Protein AF-A0AAF0RKA3-F1 (afdb_monomer_lite)

Radius of gyration: 26.31 Å; chains: 1; bounding box: 52×55×73 Å

Foldseek 3Di:
DDQPVLQVVLLVLQLVVLCVQVVHDDDPLLSVLRHQDQDQDPVSLQVNQPDPSFCPGAQRHPPRLLSVLSVCQHQNNDPDPDRRLRVQSVQVRVCVVVVPPFDKAKWFDDKDWPDDDPPKDADDTPQAHDDPPDDGIDDDDPDDIDIDTDIFIWTQRPPDRHTDGPLVSVVVSLCCSQPPNSCSNVVPDPPPGFAQDQPPVDDDPDPVVSRVVSNHNQHPSNLVVLVCCQPVPQLVVQLVVLVVLDPDPLLSVLLNVVSVPDRSVRSVVLSVVLVVCVVPPVSNSVSSVVSSVVSSVVVVVVVVD

Secondary structure (DSSP, 8-state):
----HHHHHHHHHHHHHHHHHHTSPPPHHHHTT------SSHHHHHHHHH-TTTTTSTT-STT-HHHHHHHHTSGGG--SSSPPHHHHHHHHHHHHHTTPPP-EEEEEEEEEESS--TT-EEPPP-SS---TT--SEE--SSS---EEEEEEEEEPPTTSS---BHHHHHHHHHHHIIIIIHHHHHTPPTT-PPPS---TTS--S-HHHHHHH------HHHHHHHHHHIIIIIHHHHHHHHHTT-SSHHHHHHHHHHHHHS-HHHHHHHHHHHHTTTTSHHHHHHHHHHHHHHHHHHHHHHTT-

pLDDT: mean 86.12, std 10.85, range [31.16, 97.12]

Structure (mmCIF, N/CA/C/O backbone):
data_AF-A0AAF0RKA3-F1
#
_entry.id   AF-A0AAF0RKA3-F1
#
loop_
_atom_site.group_PDB
_atom_site.id
_atom_site.type_symbol
_atom_site.label_atom_id
_atom_site.label_alt_id
_atom_site.label_comp_id
_atom_site.label_asym_id
_atom_site.label_entity_id
_atom_site.label_seq_id
_atom_site.pdbx_PDB_ins_code
_atom_site.Cartn_x
_atom_site.Cartn_y
_atom_site.Cartn_z
_atom_site.occupancy
_atom_site.B_iso_or_equiv
_atom_site.auth_seq_id
_atom_site.auth_comp_id
_atom_site.auth_asym_id
_atom_site.auth_atom_id
_atom_site.pdbx_PDB_model_num
ATOM 1 N N . MET A 1 1 ? 7.818 -2.696 23.423 1.00 31.16 1 MET A N 1
ATOM 2 C CA . MET A 1 1 ? 6.849 -3.612 22.781 1.00 31.16 1 MET A CA 1
ATOM 3 C C . MET A 1 1 ? 6.499 -3.004 21.437 1.00 31.16 1 MET A C 1
ATOM 5 O O . MET A 1 1 ? 5.736 -2.053 21.413 1.00 31.16 1 MET A O 1
ATOM 9 N N . THR A 1 2 ? 7.106 -3.448 20.341 1.00 34.19 2 THR A N 1
ATOM 10 C CA . THR A 1 2 ? 6.779 -2.906 19.017 1.00 34.19 2 THR A CA 1
ATOM 11 C C . THR A 1 2 ? 5.528 -3.612 18.509 1.00 34.19 2 THR A C 1
ATOM 13 O O . THR A 1 2 ? 5.581 -4.727 17.992 1.00 34.19 2 THR A O 1
ATOM 16 N N . SER A 1 3 ? 4.367 -2.986 18.724 1.00 47.22 3 SER A N 1
ATOM 17 C CA . SER A 1 3 ? 3.225 -3.243 17.853 1.00 47.22 3 SER A CA 1
ATOM 18 C C . SER A 1 3 ? 3.664 -2.984 16.408 1.00 47.22 3 SER A C 1
ATOM 20 O O . SER A 1 3 ? 4.524 -2.135 16.168 1.00 47.22 3 SER A O 1
ATOM 22 N N . SER A 1 4 ? 3.126 -3.736 15.442 1.00 68.38 4 SER A N 1
ATOM 23 C CA . SER A 1 4 ? 3.293 -3.367 14.028 1.00 68.38 4 SER A CA 1
ATOM 24 C C . SER A 1 4 ? 2.963 -1.869 13.878 1.00 68.38 4 SER A C 1
ATOM 26 O O . SER A 1 4 ? 1.922 -1.465 14.414 1.00 68.38 4 SER A O 1
ATOM 28 N N . PRO A 1 5 ? 3.802 -1.049 13.208 1.00 77.12 5 PRO A N 1
ATOM 29 C CA . PRO A 1 5 ? 3.611 0.402 13.121 1.00 77.12 5 PRO A CA 1
ATOM 30 C C . PRO A 1 5 ? 2.181 0.801 12.735 1.00 77.12 5 PRO A C 1
ATOM 32 O O . PRO A 1 5 ? 1.618 1.721 13.318 1.00 77.12 5 PRO A O 1
ATOM 35 N N . LEU A 1 6 ? 1.546 0.032 11.844 1.00 86.25 6 LEU A N 1
ATOM 36 C CA . LEU A 1 6 ? 0.167 0.247 11.400 1.00 86.25 6 LEU A CA 1
ATOM 37 C C . LEU A 1 6 ? -0.880 0.048 12.509 1.00 86.25 6 LEU A C 1
ATOM 39 O O . LEU A 1 6 ? -1.799 0.852 12.635 1.00 86.25 6 LEU A O 1
ATOM 43 N N . ARG A 1 7 ? -0.740 -0.980 13.359 1.00 88.81 7 ARG A N 1
ATOM 44 C CA . ARG A 1 7 ? -1.621 -1.145 14.530 1.00 88.81 7 ARG A CA 1
ATOM 45 C C . ARG A 1 7 ? -1.377 -0.036 15.553 1.00 88.81 7 ARG A C 1
ATOM 47 O O . ARG A 1 7 ? -2.334 0.472 16.128 1.00 88.81 7 ARG A O 1
ATOM 54 N N . GLY A 1 8 ? -0.114 0.346 15.747 1.00 87.38 8 GLY A N 1
ATOM 55 C CA . GLY A 1 8 ? 0.255 1.461 16.618 1.00 87.38 8 GLY A CA 1
ATOM 56 C C . GLY A 1 8 ? -0.405 2.776 16.194 1.00 87.38 8 GLY A C 1
ATOM 57 O O . GLY A 1 8 ? -0.898 3.504 17.046 1.00 87.38 8 GLY A O 1
ATOM 58 N N . VAL A 1 9 ? -0.507 3.041 14.888 1.00 89.69 9 VAL A N 1
ATOM 59 C CA . VAL A 1 9 ? -1.217 4.213 14.345 1.00 89.69 9 VAL A CA 1
ATOM 60 C C . VAL A 1 9 ? -2.707 4.212 14.717 1.00 89.69 9 VAL A C 1
ATOM 62 O O . VAL A 1 9 ? -3.240 5.254 15.103 1.00 89.69 9 VAL A O 1
ATOM 65 N N . LEU A 1 10 ? -3.383 3.058 14.657 1.00 93.75 10 LEU A N 1
ATOM 66 C CA . LEU A 1 10 ? -4.787 2.946 15.079 1.00 93.75 10 LEU A CA 1
ATOM 67 C C . LEU A 1 10 ? -4.945 3.175 16.587 1.00 93.75 10 LEU A C 1
ATOM 69 O O . LEU A 1 10 ? -5.798 3.957 16.998 1.00 93.75 10 LEU A O 1
ATOM 73 N N . GLU A 1 11 ? -4.106 2.530 17.403 1.00 93.31 11 GLU A N 1
ATOM 74 C CA . GLU A 1 11 ? -4.110 2.693 18.865 1.00 93.31 11 GLU A CA 1
ATOM 75 C C . GLU A 1 11 ? -3.831 4.152 19.263 1.00 93.31 11 GLU A C 1
ATOM 77 O O . GLU A 1 11 ? -4.533 4.705 20.107 1.00 93.31 11 GLU A O 1
ATOM 82 N N . HIS A 1 12 ? -2.886 4.814 18.590 1.00 92.50 12 HIS A N 1
ATOM 83 C CA . HIS A 1 12 ? -2.575 6.223 18.822 1.00 92.50 12 HIS A CA 1
ATOM 84 C C . HIS A 1 12 ? -3.711 7.160 18.390 1.00 92.50 12 HIS A C 1
ATOM 86 O O . HIS A 1 12 ? -3.986 8.154 19.054 1.00 92.50 12 HIS A O 1
ATOM 92 N N . THR A 1 13 ? -4.418 6.828 17.309 1.00 94.00 13 THR A N 1
ATOM 93 C CA . THR A 1 13 ? -5.584 7.600 16.860 1.00 94.00 13 THR A CA 1
ATOM 94 C C . THR A 1 13 ? -6.728 7.498 17.866 1.00 94.00 13 THR A C 1
ATOM 96 O O . THR A 1 13 ? -7.332 8.510 18.210 1.00 94.00 13 THR A O 1
ATOM 99 N N . VAL A 1 14 ? -7.002 6.298 18.388 1.00 94.81 14 VAL A N 1
ATOM 100 C CA . VAL A 1 14 ? -7.989 6.106 19.465 1.00 94.81 14 VAL A CA 1
ATOM 101 C C . VAL A 1 14 ? -7.568 6.874 20.714 1.00 94.81 14 VAL A C 1
ATOM 103 O O . VAL A 1 14 ? -8.400 7.555 21.305 1.00 94.81 14 VAL A O 1
ATOM 106 N N . PHE A 1 15 ? -6.286 6.821 21.082 1.00 94.56 15 PHE A N 1
ATOM 107 C CA . PHE A 1 15 ? -5.745 7.598 22.195 1.00 94.56 15 PHE A CA 1
ATOM 108 C C . PHE A 1 15 ? -6.010 9.097 22.029 1.00 94.56 15 PHE A C 1
ATOM 110 O O . PHE A 1 15 ? -6.622 9.703 22.908 1.00 94.56 15 PHE A O 1
ATOM 117 N N . ALA A 1 16 ? -5.630 9.674 20.887 1.00 93.25 16 ALA A N 1
ATOM 118 C CA . ALA A 1 16 ? -5.799 11.099 20.623 1.00 93.25 16 ALA A CA 1
ATOM 119 C C . ALA A 1 16 ? -7.281 11.510 20.623 1.00 93.25 16 ALA A C 1
ATOM 121 O O . ALA A 1 16 ? -7.645 12.553 21.160 1.00 93.25 16 ALA A O 1
ATOM 122 N N . GLU A 1 17 ? -8.159 10.666 20.075 1.00 94.88 17 GLU A N 1
ATOM 123 C CA . GLU A 1 17 ? -9.606 10.882 20.082 1.00 94.88 17 GLU A CA 1
ATOM 124 C C . GLU A 1 17 ? -10.193 10.867 21.509 1.00 94.88 17 GLU A C 1
ATOM 126 O O . GLU A 1 17 ? -11.080 11.671 21.822 1.00 94.88 17 GLU A O 1
ATOM 131 N N . VAL A 1 18 ? -9.724 9.971 22.383 1.00 95.12 18 VAL A N 1
ATOM 132 C CA . VAL A 1 18 ? -10.156 9.911 23.791 1.00 95.12 18 VAL A CA 1
ATOM 133 C C . VAL A 1 18 ? -9.628 11.117 24.568 1.00 95.12 18 VAL A C 1
ATOM 135 O O . VAL A 1 18 ? -10.402 11.769 25.268 1.00 95.12 18 VAL A O 1
ATOM 138 N N . GLU A 1 19 ? -8.346 11.452 24.413 1.00 94.06 19 GLU A N 1
ATOM 139 C CA . GLU A 1 19 ? -7.710 12.604 25.062 1.00 94.06 19 GLU A CA 1
ATOM 140 C C . GLU A 1 19 ? -8.393 13.922 24.665 1.00 94.06 19 GLU A C 1
ATOM 142 O O . GLU A 1 19 ? -8.766 14.726 25.524 1.00 94.06 19 GLU A O 1
ATOM 147 N N . HIS A 1 20 ? -8.664 14.106 23.368 1.00 92.56 20 HIS A N 1
ATOM 148 C CA . HIS A 1 20 ? -9.368 15.278 22.855 1.00 92.56 20 HIS A CA 1
ATOM 149 C C . HIS A 1 20 ? -10.755 15.444 23.492 1.00 92.56 20 HIS A C 1
ATOM 151 O O . HIS A 1 20 ? -11.123 16.543 23.904 1.00 92.56 20 HIS A O 1
ATOM 157 N N . ARG A 1 21 ? -11.515 14.350 23.633 1.00 93.62 21 ARG A N 1
ATOM 158 C CA . ARG A 1 21 ? -12.837 14.366 24.284 1.00 93.62 21 ARG A CA 1
ATOM 159 C C . ARG A 1 21 ? -12.758 14.566 25.792 1.00 93.62 21 ARG A C 1
ATOM 161 O O . ARG A 1 21 ? -13.671 15.150 26.369 1.00 93.62 21 ARG A O 1
ATOM 168 N N . ALA A 1 22 ? -11.698 14.075 26.431 1.00 92.38 22 ALA A N 1
ATOM 169 C CA . ALA A 1 22 ? -11.455 14.289 27.852 1.00 92.38 22 ALA A CA 1
ATOM 170 C C . ALA A 1 22 ? -11.116 15.756 28.163 1.00 92.38 22 ALA A C 1
ATOM 172 O O . ALA A 1 22 ? -11.321 16.193 29.295 1.00 92.38 22 ALA A O 1
ATOM 173 N N . ASN A 1 23 ? -10.603 16.502 27.174 1.00 94.00 23 ASN A N 1
ATOM 174 C CA . ASN A 1 23 ? -10.078 17.861 27.323 1.00 94.00 23 ASN A CA 1
ATOM 175 C C . ASN A 1 23 ? -9.019 17.965 28.444 1.00 94.00 23 ASN A C 1
ATOM 177 O O . ASN A 1 23 ? -8.945 18.951 29.177 1.00 94.00 23 ASN A O 1
ATOM 181 N N . ARG A 1 24 ? -8.230 16.897 28.607 1.00 93.88 24 ARG A N 1
ATOM 182 C CA . ARG A 1 24 ? -7.115 16.762 29.551 1.00 93.88 24 ARG A CA 1
ATOM 183 C C . ARG A 1 24 ? -6.206 15.622 29.104 1.00 93.88 24 ARG A C 1
ATOM 185 O O . ARG A 1 24 ? -6.663 14.734 28.390 1.00 93.88 24 ARG A O 1
ATOM 192 N N . GLY A 1 25 ? -4.983 15.593 29.628 1.00 92.94 25 GLY A N 1
ATOM 193 C CA . GLY A 1 25 ? -4.125 14.415 29.522 1.00 92.94 25 GLY A CA 1
ATOM 194 C C . GLY A 1 25 ? -4.757 13.188 30.186 1.00 92.94 25 GLY A C 1
ATOM 195 O O . GLY A 1 25 ? -5.480 13.296 31.191 1.00 92.94 25 GLY A O 1
ATOM 196 N N . LEU A 1 26 ? -4.490 12.018 29.613 1.00 92.19 26 LEU A N 1
ATOM 197 C CA . LEU A 1 26 ? -4.907 10.738 30.174 1.00 92.19 26 LEU A CA 1
ATOM 198 C C . LEU A 1 26 ? -3.939 10.291 31.276 1.00 92.19 26 LEU A C 1
ATOM 200 O O . LEU A 1 26 ? -2.751 10.597 31.264 1.00 92.19 26 LEU A O 1
ATOM 204 N N . THR A 1 27 ? -4.460 9.587 32.275 1.00 93.38 27 THR A N 1
ATOM 205 C CA . THR A 1 27 ? -3.625 8.937 33.292 1.00 93.38 27 THR A CA 1
ATOM 206 C C . THR A 1 27 ? -3.033 7.651 32.728 1.00 93.38 27 THR A C 1
ATOM 208 O O . THR A 1 27 ? -3.674 6.992 31.919 1.00 93.38 27 THR A O 1
ATOM 211 N N . GLU A 1 28 ? -1.874 7.207 33.218 1.00 91.94 28 GLU A N 1
ATOM 212 C CA . GLU A 1 28 ? -1.217 5.977 32.738 1.00 91.94 28 GLU A CA 1
ATOM 213 C C . GLU A 1 28 ? -2.147 4.741 32.740 1.00 91.94 28 GLU A C 1
ATOM 215 O O . GLU A 1 28 ? -2.063 3.869 31.872 1.00 91.94 28 GLU A O 1
ATOM 220 N N . ALA A 1 29 ? -3.073 4.660 33.702 1.00 90.25 29 ALA A N 1
ATOM 221 C CA . ALA A 1 29 ? -4.070 3.593 33.757 1.00 90.25 29 ALA A CA 1
ATOM 222 C C . ALA A 1 29 ? -5.084 3.662 32.601 1.00 90.25 29 ALA A C 1
ATOM 224 O O . ALA A 1 29 ? -5.486 2.619 32.084 1.00 90.25 29 ALA A O 1
ATOM 225 N N . GLU A 1 30 ? -5.483 4.870 32.201 1.00 92.12 30 GLU A N 1
ATOM 226 C CA . GLU A 1 30 ? -6.367 5.129 31.061 1.00 92.12 30 GLU A CA 1
ATOM 227 C C . GLU A 1 30 ? -5.643 4.874 29.735 1.00 92.12 30 GLU A C 1
ATOM 229 O O . GLU A 1 30 ? -6.202 4.219 28.859 1.00 92.12 30 GLU A O 1
ATOM 234 N N . GLU A 1 31 ? -4.378 5.291 29.610 1.00 91.38 31 GLU A N 1
ATOM 235 C CA . GLU A 1 31 ? -3.566 5.026 28.412 1.00 91.38 31 GLU A CA 1
ATOM 236 C C . GLU A 1 31 ? -3.421 3.524 28.158 1.00 91.38 31 GLU A C 1
ATOM 238 O O . GLU A 1 31 ? -3.639 3.041 27.050 1.00 91.38 31 GLU A O 1
ATOM 243 N N . ARG A 1 32 ? -3.124 2.756 29.213 1.00 89.38 32 ARG A N 1
ATOM 244 C CA . ARG A 1 32 ? -2.998 1.292 29.141 1.00 89.38 32 ARG A CA 1
ATOM 245 C C . ARG A 1 32 ? -4.320 0.579 28.856 1.00 89.38 32 ARG A C 1
ATOM 247 O O . ARG A 1 32 ? -4.297 -0.601 28.510 1.00 89.38 32 ARG A O 1
ATOM 254 N N . ALA A 1 33 ? -5.457 1.244 29.056 1.00 91.25 33 ALA A N 1
ATOM 255 C CA . ALA A 1 33 ? -6.773 0.696 28.747 1.00 91.25 33 ALA A CA 1
ATOM 256 C C . ALA A 1 33 ? -7.174 0.908 27.278 1.00 91.25 33 ALA A C 1
ATOM 258 O O . ALA A 1 33 ? -8.123 0.271 26.818 1.00 91.25 33 ALA A O 1
ATOM 259 N N . ILE A 1 34 ? -6.463 1.775 26.547 1.00 92.00 34 ILE A N 1
ATOM 260 C CA . ILE A 1 34 ? -6.685 2.007 25.122 1.00 92.00 34 ILE A CA 1
ATOM 261 C C . ILE A 1 34 ? -5.988 0.910 24.321 1.00 92.00 34 ILE A C 1
ATOM 263 O O . ILE A 1 34 ? -4.766 0.792 24.283 1.00 92.00 34 ILE A O 1
ATOM 267 N N . GLU A 1 35 ? -6.797 0.108 23.643 1.00 91.81 35 GLU A N 1
ATOM 268 C CA . GLU A 1 35 ? -6.343 -0.941 22.744 1.00 91.81 35 GLU A CA 1
ATOM 269 C C . GLU A 1 35 ? -7.301 -1.069 21.560 1.00 91.81 35 GLU A C 1
ATOM 271 O O . GLU A 1 35 ? -8.483 -0.736 21.657 1.00 91.81 35 GLU A O 1
ATOM 276 N N . VAL A 1 36 ? -6.792 -1.577 20.437 1.00 93.62 36 VAL A N 1
ATOM 277 C CA . VAL A 1 36 ? -7.606 -1.906 19.261 1.00 93.62 36 VAL A CA 1
ATOM 278 C C . VAL A 1 36 ? -7.558 -3.422 19.061 1.00 93.62 36 VAL A C 1
ATOM 280 O O . VAL A 1 36 ? -6.623 -3.930 18.428 1.00 93.62 36 VAL A O 1
ATOM 283 N N . PRO A 1 37 ? -8.504 -4.181 19.644 1.00 93.00 37 PRO A N 1
ATOM 284 C CA . PRO A 1 37 ? -8.521 -5.629 19.507 1.00 93.00 37 PRO A CA 1
ATOM 285 C C . PRO A 1 37 ? -9.118 -6.048 18.156 1.00 93.00 37 PRO A C 1
ATOM 287 O O . PRO A 1 37 ? -9.863 -5.297 17.528 1.00 93.00 37 PRO A O 1
ATOM 290 N N . ALA A 1 38 ? -8.821 -7.281 17.742 1.00 94.56 38 ALA A N 1
ATOM 291 C CA . ALA A 1 38 ? -9.473 -7.953 16.620 1.00 94.56 38 ALA A CA 1
ATOM 292 C C . ALA A 1 38 ? -10.379 -9.068 17.158 1.00 94.56 38 ALA A C 1
ATOM 294 O O . ALA A 1 38 ? -9.938 -10.204 17.364 1.00 94.56 38 ALA A O 1
ATOM 295 N N . LEU A 1 39 ? -11.634 -8.736 17.440 1.00 96.25 39 LEU A N 1
ATOM 296 C CA . LEU A 1 39 ? -12.597 -9.648 18.054 1.00 96.25 39 LEU A CA 1
ATOM 297 C C . LEU A 1 39 ? -13.419 -10.358 16.981 1.00 96.25 39 LEU A C 1
ATOM 299 O O . LEU A 1 39 ? -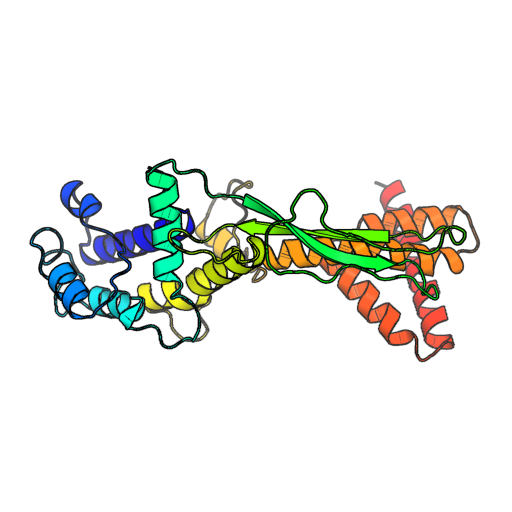13.801 -9.769 15.974 1.00 96.25 39 LEU A O 1
ATOM 303 N N . GLY A 1 40 ? -13.629 -11.659 17.174 1.00 94.19 40 GLY A N 1
ATOM 304 C CA . GLY A 1 40 ? -14.239 -12.524 16.165 1.00 94.19 40 GLY A CA 1
ATOM 305 C C . GLY A 1 40 ? -15.762 -12.494 16.168 1.00 94.19 40 GLY A C 1
ATOM 306 O O . GLY A 1 40 ? -16.359 -12.902 15.180 1.00 94.19 40 GLY A O 1
ATOM 307 N N . THR A 1 41 ? -16.387 -12.024 17.251 1.00 97.06 41 THR A N 1
ATOM 308 C CA . THR A 1 41 ? -17.849 -11.962 17.375 1.00 97.06 41 THR A CA 1
ATOM 309 C C . THR A 1 41 ? -18.311 -10.671 18.046 1.00 97.06 41 THR A C 1
ATOM 311 O O . THR A 1 41 ? -17.538 -9.990 18.734 1.00 97.06 41 THR A O 1
ATOM 314 N N . ARG A 1 42 ? -19.596 -10.345 17.870 1.00 96.56 42 ARG A N 1
ATOM 315 C CA . ARG A 1 42 ? -20.219 -9.165 18.477 1.00 96.56 42 ARG A CA 1
ATOM 316 C C . ARG A 1 42 ? -20.229 -9.256 20.004 1.00 96.56 42 ARG A C 1
ATOM 318 O O . ARG A 1 42 ? -19.921 -8.279 20.673 1.00 96.56 42 ARG A O 1
ATOM 325 N N . GLU A 1 43 ? -20.483 -10.435 20.559 1.00 97.06 43 GLU A N 1
ATOM 326 C CA . GLU A 1 43 ? -20.557 -10.683 22.005 1.00 97.06 43 GLU A CA 1
ATOM 327 C C . GLU A 1 43 ? -19.190 -10.496 22.674 1.00 97.06 43 GLU A C 1
ATOM 329 O O . GLU A 1 43 ? -19.083 -9.924 23.765 1.00 97.06 43 GLU A O 1
ATOM 334 N N . GLN A 1 44 ? -18.121 -10.941 21.999 1.00 97.00 44 GLN A N 1
ATOM 335 C CA . GLN A 1 44 ? -16.750 -10.676 22.431 1.00 97.00 44 GLN A CA 1
ATOM 336 C C . GLN A 1 44 ? -16.480 -9.173 22.472 1.00 97.00 44 GLN A C 1
ATOM 338 O O . GLN A 1 44 ? -15.885 -8.694 23.436 1.00 97.00 44 GLN A O 1
ATOM 343 N N . PHE A 1 45 ? -16.944 -8.427 21.466 1.00 96.62 45 PHE A N 1
ATOM 344 C CA . PHE A 1 45 ? -16.811 -6.974 21.433 1.00 96.62 45 PHE A CA 1
ATOM 345 C C . PHE A 1 45 ? -17.608 -6.279 22.526 1.00 96.62 45 PHE A C 1
ATOM 347 O O . PHE A 1 45 ? -17.065 -5.413 23.193 1.00 96.62 45 PHE A O 1
ATOM 354 N N . GLU A 1 46 ? -18.844 -6.682 22.792 1.00 95.50 46 GLU A N 1
ATOM 355 C CA . GLU A 1 46 ? -19.639 -6.103 23.880 1.00 95.50 46 GLU A CA 1
ATOM 356 C C . GLU A 1 46 ? -19.020 -6.362 25.258 1.00 95.50 46 GLU A C 1
ATOM 358 O O . GLU A 1 46 ? -18.931 -5.462 26.095 1.00 95.50 46 GLU A O 1
ATOM 363 N N . THR A 1 47 ? -18.504 -7.571 25.483 1.00 95.62 47 THR A N 1
ATOM 364 C CA . THR A 1 47 ? -17.715 -7.890 26.684 1.00 95.62 47 THR A CA 1
ATOM 365 C C . THR A 1 47 ? -16.455 -7.024 26.738 1.00 95.62 47 THR A C 1
ATOM 367 O O . THR A 1 47 ? -16.103 -6.453 27.777 1.00 95.62 47 THR A O 1
ATOM 370 N N . TRP A 1 48 ? -15.809 -6.852 25.583 1.00 95.12 48 TRP A N 1
ATOM 371 C CA . TRP A 1 48 ? -14.748 -5.880 25.387 1.00 95.12 48 TRP A CA 1
ATOM 372 C C . TRP A 1 48 ? -15.231 -4.421 25.422 1.00 95.12 48 TRP A C 1
ATOM 374 O O . TRP A 1 48 ? -14.405 -3.545 25.464 1.00 95.12 48 TRP A O 1
ATOM 384 N N . VAL A 1 49 ? -16.487 -4.048 25.598 1.00 94.19 49 VAL A N 1
ATOM 385 C CA . VAL A 1 49 ? -16.837 -2.635 25.871 1.00 94.19 49 VAL A CA 1
ATOM 386 C C . VAL A 1 49 ? -17.126 -2.414 27.355 1.00 94.19 49 VAL A C 1
ATOM 388 O O . VAL A 1 49 ? -16.753 -1.388 27.918 1.00 94.19 49 VAL A O 1
ATOM 391 N N . ARG A 1 50 ? -17.667 -3.431 28.032 1.00 94.19 50 ARG A N 1
ATOM 392 C CA . ARG A 1 50 ? -18.143 -3.361 29.425 1.00 94.19 50 ARG A CA 1
ATOM 393 C C . ARG A 1 50 ? -17.067 -3.359 30.522 1.00 94.19 50 ARG A C 1
ATOM 395 O O . ARG A 1 50 ? -17.407 -3.150 31.688 1.00 94.19 50 ARG A O 1
ATOM 402 N N . ASP A 1 51 ? -15.788 -3.600 30.221 1.00 93.50 51 ASP A N 1
ATOM 403 C CA . ASP A 1 51 ? -14.733 -3.624 31.250 1.00 93.50 51 ASP A CA 1
ATOM 404 C C . ASP A 1 51 ? -14.589 -2.252 31.903 1.00 93.50 51 ASP A C 1
ATOM 406 O O . ASP A 1 51 ? -14.520 -1.206 31.251 1.00 93.50 51 ASP A O 1
ATOM 410 N N . LYS A 1 52 ? -14.498 -2.285 33.231 1.00 91.06 52 LYS A N 1
ATOM 411 C CA . LYS A 1 52 ? -14.360 -1.115 34.095 1.00 91.06 52 LYS A CA 1
ATOM 412 C C . LYS A 1 52 ? -13.211 -0.182 33.704 1.00 91.06 52 LYS A C 1
ATOM 414 O O . LYS A 1 52 ? -13.311 1.006 33.983 1.00 91.06 52 LYS A O 1
ATOM 419 N N . ARG A 1 53 ? -12.144 -0.699 33.086 1.00 90.38 53 ARG A N 1
ATOM 420 C CA . ARG A 1 53 ? -10.966 0.078 32.670 1.00 90.38 53 ARG A CA 1
ATOM 421 C C . ARG A 1 53 ? -11.261 1.031 31.516 1.00 90.38 53 ARG A C 1
ATOM 423 O O . ARG A 1 53 ? -10.610 2.059 31.415 1.00 90.38 53 ARG A O 1
ATOM 430 N N . ARG A 1 54 ? -12.229 0.689 30.664 1.00 90.38 54 ARG A N 1
ATOM 431 C CA . ARG A 1 54 ? -12.514 1.409 29.415 1.00 90.38 54 ARG A CA 1
ATOM 432 C C . ARG A 1 54 ? -13.901 2.033 29.367 1.00 90.38 54 ARG A C 1
ATOM 434 O O . ARG A 1 54 ? -14.048 3.075 28.754 1.00 90.38 54 ARG A O 1
ATOM 441 N N . ARG A 1 55 ? -14.896 1.452 30.049 1.00 89.69 55 ARG A N 1
ATOM 442 C CA . ARG A 1 55 ? -16.305 1.885 29.968 1.00 89.69 55 ARG A CA 1
ATOM 443 C C . ARG A 1 55 ? -16.562 3.324 30.436 1.00 89.69 55 ARG A C 1
ATOM 445 O O . ARG A 1 55 ? -17.639 3.854 30.207 1.00 89.69 55 ARG A O 1
ATOM 452 N N . ASN A 1 56 ? -15.608 3.898 31.169 1.00 88.88 56 ASN A N 1
ATOM 453 C CA . ASN A 1 56 ? -15.672 5.257 31.701 1.00 88.88 56 ASN A CA 1
ATOM 454 C C . ASN A 1 56 ? -14.836 6.250 30.871 1.00 88.88 56 ASN A C 1
ATOM 456 O O . ASN A 1 56 ? -14.795 7.431 31.212 1.00 88.88 56 ASN A O 1
ATOM 460 N N . LEU A 1 57 ? -14.125 5.788 29.837 1.00 92.50 57 LEU A N 1
ATOM 461 C CA . LEU A 1 57 ? -13.294 6.651 29.006 1.00 92.50 57 LEU A CA 1
ATOM 462 C C . LEU A 1 57 ? -14.178 7.455 28.036 1.00 92.50 57 LEU A C 1
ATOM 464 O O . LEU A 1 57 ? -15.107 6.902 27.447 1.00 92.50 57 LEU A O 1
ATOM 468 N N . PRO A 1 58 ? -13.906 8.750 27.811 1.00 92.81 58 PRO A N 1
ATOM 469 C CA . PRO A 1 58 ? -14.711 9.569 26.909 1.00 92.81 58 PRO A CA 1
ATOM 470 C C . PRO A 1 58 ? -14.842 8.975 25.500 1.00 92.81 58 PRO A C 1
ATOM 472 O O . PRO A 1 58 ? -13.857 8.730 24.808 1.00 92.81 58 PRO A O 1
ATOM 475 N N . GLY A 1 59 ? -16.083 8.748 25.063 1.00 90.06 59 GLY A N 1
ATOM 476 C CA . GLY A 1 59 ? -16.395 8.149 23.761 1.00 90.06 59 GLY A CA 1
ATOM 477 C C . GLY A 1 59 ? -16.230 6.625 23.686 1.00 90.06 59 GLY A C 1
ATOM 478 O O . GLY A 1 59 ? -16.705 6.039 22.712 1.00 90.06 59 GLY A O 1
ATOM 479 N N . LEU A 1 60 ? -15.624 5.992 24.697 1.00 88.19 60 LEU A N 1
ATOM 480 C CA . LEU A 1 60 ? -15.506 4.543 24.856 1.00 88.19 60 LEU A CA 1
ATOM 481 C C . LEU A 1 60 ? -16.486 4.073 25.945 1.00 88.19 60 LEU A C 1
ATOM 483 O O . LEU A 1 60 ? -16.335 4.325 27.133 1.00 88.19 60 LEU A O 1
ATOM 487 N N . GLY A 1 61 ? -17.533 3.391 25.514 1.00 86.62 61 GLY A N 1
ATOM 488 C CA . GLY A 1 61 ? -18.649 2.919 26.336 1.00 86.62 61 GLY A CA 1
ATOM 489 C C . GLY A 1 61 ? -19.687 2.246 25.444 1.00 86.62 61 GLY A C 1
ATOM 490 O O . GLY A 1 61 ? -19.521 2.263 24.225 1.00 86.62 61 GLY A O 1
ATOM 491 N N . GLU A 1 62 ? -20.727 1.631 26.005 1.00 87.00 62 GLU A N 1
ATOM 492 C CA . GLU A 1 62 ? -21.703 0.854 25.211 1.00 87.00 62 GLU A CA 1
ATOM 493 C C . GLU A 1 62 ? -22.322 1.670 24.069 1.00 87.00 62 GLU A C 1
ATOM 495 O O . GLU A 1 62 ? -22.350 1.191 22.937 1.00 87.00 62 GLU A O 1
ATOM 500 N N . ASP A 1 63 ? -22.647 2.935 24.346 1.00 87.56 63 ASP A N 1
ATOM 501 C CA . ASP A 1 63 ? -23.240 3.882 23.391 1.00 87.56 63 ASP A CA 1
ATOM 502 C C . ASP A 1 63 ? -22.241 4.947 22.902 1.00 87.56 63 ASP A C 1
ATOM 504 O O . ASP A 1 63 ? -22.605 6.013 22.398 1.00 87.56 63 ASP A O 1
ATOM 508 N N . GLY A 1 64 ? -20.947 4.697 23.102 1.00 91.25 64 GLY A N 1
ATOM 509 C CA . GLY A 1 64 ? -19.890 5.629 22.740 1.00 91.25 64 GLY A CA 1
ATOM 510 C C . GLY A 1 64 ? -19.724 5.748 21.225 1.00 91.25 64 GLY A C 1
ATOM 511 O O . GLY A 1 64 ? -19.594 4.752 20.516 1.00 91.25 64 GLY A O 1
ATOM 512 N N . GLU A 1 65 ? -19.638 6.972 20.703 1.00 94.25 65 GLU A N 1
ATOM 513 C CA . GLU A 1 65 ? -19.437 7.174 19.263 1.00 94.25 65 GLU A CA 1
ATOM 514 C C . GLU A 1 65 ? -18.132 6.525 18.760 1.00 94.25 65 GLU A C 1
ATOM 516 O O . GLU A 1 65 ? -18.084 5.993 17.650 1.00 94.25 65 GLU A O 1
ATOM 521 N N . LEU A 1 66 ? -17.070 6.533 19.576 1.00 94.69 66 LEU A N 1
ATOM 522 C CA . LEU A 1 66 ? -15.803 5.888 19.230 1.00 94.69 66 LEU A CA 1
ATOM 523 C C . LEU A 1 66 ? -15.918 4.359 19.292 1.00 94.69 66 LEU A C 1
ATOM 525 O O . LEU A 1 66 ? -15.347 3.677 18.441 1.00 94.69 66 LEU A O 1
ATOM 529 N N . THR A 1 67 ? -16.723 3.824 20.212 1.00 95.75 67 THR A N 1
ATOM 530 C CA . THR A 1 67 ? -17.087 2.401 20.235 1.00 95.75 67 THR A CA 1
ATOM 531 C C . THR A 1 67 ? -17.755 1.969 18.933 1.00 95.75 67 THR A C 1
ATOM 533 O O . THR A 1 67 ? -17.364 0.954 18.365 1.00 95.75 67 THR A O 1
ATOM 536 N N . GLU A 1 68 ? -18.713 2.739 18.409 1.00 95.81 68 GLU A N 1
ATOM 537 C CA . GLU A 1 68 ? -19.377 2.421 17.134 1.00 95.81 68 GLU A CA 1
ATOM 538 C C . GLU A 1 68 ? -18.417 2.460 15.940 1.00 95.81 68 GLU A C 1
ATOM 540 O O . GLU A 1 68 ? -18.501 1.651 15.012 1.00 95.81 68 GLU A O 1
ATOM 545 N N . ARG A 1 69 ? -17.470 3.403 15.944 1.00 96.00 69 ARG A N 1
ATOM 546 C CA . ARG A 1 69 ? -16.405 3.466 14.931 1.00 96.00 69 ARG A CA 1
ATOM 547 C C . ARG A 1 69 ? -15.499 2.236 15.020 1.00 96.00 69 ARG A C 1
ATOM 549 O O . ARG A 1 69 ? -15.257 1.605 13.998 1.00 96.00 69 ARG A O 1
ATOM 556 N N . LEU A 1 70 ? -15.073 1.848 16.223 1.00 96.19 70 LEU A N 1
ATOM 557 C CA . LEU A 1 70 ? -14.267 0.644 16.444 1.00 96.19 70 LEU A CA 1
ATOM 558 C C . LEU A 1 70 ? -15.010 -0.634 16.059 1.00 96.19 70 LEU A C 1
ATOM 560 O O . LEU A 1 70 ? -14.407 -1.513 15.448 1.00 96.19 70 LEU A O 1
ATOM 564 N N . ARG A 1 71 ? -16.310 -0.720 16.368 1.00 96.38 71 ARG A N 1
ATOM 565 C CA . ARG A 1 71 ? -17.176 -1.860 16.041 1.00 96.38 71 ARG A CA 1
ATOM 566 C C . ARG A 1 71 ? -17.193 -2.141 14.541 1.00 96.38 71 ARG A C 1
ATOM 568 O O . ARG A 1 71 ? -17.076 -3.293 14.145 1.00 96.38 71 ARG A O 1
ATOM 575 N N . ARG A 1 72 ? -17.279 -1.091 13.717 1.00 96.19 72 ARG A N 1
ATOM 576 C CA . ARG A 1 72 ? -17.272 -1.191 12.246 1.00 96.19 72 ARG A CA 1
ATOM 577 C C . ARG A 1 72 ? -15.958 -1.707 11.661 1.00 96.19 72 ARG A C 1
ATOM 579 O O . ARG A 1 72 ? -15.954 -2.182 10.536 1.00 96.19 72 ARG A O 1
ATOM 586 N N . LEU A 1 73 ? -14.858 -1.624 12.407 1.00 96.62 73 LEU A N 1
ATOM 587 C CA . LEU A 1 73 ? -13.550 -2.120 11.970 1.00 96.62 73 LEU A CA 1
ATOM 588 C C . LEU A 1 73 ? -13.272 -3.558 12.420 1.00 96.62 73 LEU A C 1
ATOM 590 O O . LEU A 1 73 ? -12.243 -4.125 12.052 1.00 96.62 73 LEU A O 1
ATOM 594 N N . GLN A 1 74 ? -14.140 -4.140 13.249 1.00 96.94 74 GLN A N 1
ATOM 595 C CA . GLN A 1 74 ? -13.908 -5.466 13.806 1.00 96.94 74 GLN A CA 1
ATOM 596 C C . GLN A 1 74 ? -14.050 -6.569 12.753 1.00 96.94 74 GLN A C 1
ATOM 598 O O . GLN A 1 74 ? -14.879 -6.450 11.854 1.00 96.94 74 GLN A O 1
ATOM 603 N N . PRO A 1 75 ? -13.326 -7.692 12.909 1.00 96.56 75 PRO A N 1
ATOM 604 C CA . PRO A 1 75 ? -13.453 -8.845 12.022 1.00 96.56 75 PRO A CA 1
ATOM 605 C C . PRO A 1 75 ? -14.885 -9.348 11.799 1.00 96.56 75 PRO A C 1
ATOM 607 O O . PRO A 1 75 ? -15.203 -9.746 10.691 1.00 96.56 75 PRO A O 1
ATOM 610 N N . PHE A 1 76 ? -15.768 -9.312 12.803 1.00 95.81 76 PHE A N 1
ATOM 611 C CA . PHE A 1 76 ? -17.169 -9.736 12.621 1.00 95.81 76 PHE A CA 1
ATOM 612 C C . PHE A 1 76 ? -18.026 -8.755 11.807 1.00 95.81 76 PHE A C 1
ATOM 614 O O . PHE A 1 76 ? -19.158 -9.082 11.465 1.00 95.81 76 PHE A O 1
ATOM 621 N N . ALA A 1 77 ? -17.543 -7.532 11.584 1.00 94.94 77 ALA A N 1
ATOM 622 C CA . ALA A 1 77 ? -18.202 -6.524 10.759 1.00 94.94 77 ALA A CA 1
ATOM 623 C C . ALA A 1 77 ? -17.637 -6.492 9.329 1.00 94.94 77 ALA A C 1
ATOM 625 O O . ALA A 1 77 ? -18.091 -5.690 8.519 1.00 94.94 77 ALA A O 1
ATOM 626 N N . TRP A 1 78 ? -16.643 -7.335 9.037 1.00 94.44 78 TRP A N 1
ATOM 627 C CA . TRP A 1 78 ? -16.043 -7.473 7.719 1.00 94.44 78 TRP A CA 1
ATOM 628 C C . TRP A 1 78 ? -16.906 -8.368 6.828 1.00 94.44 78 TRP A C 1
ATOM 630 O O . TRP A 1 78 ? -17.297 -9.459 7.242 1.00 94.44 78 TRP A O 1
ATOM 640 N N . ASP A 1 79 ? -17.185 -7.903 5.615 1.00 91.50 79 ASP A N 1
ATOM 641 C CA . ASP A 1 79 ? -18.007 -8.578 4.606 1.00 91.50 79 ASP A CA 1
ATOM 642 C C . ASP A 1 79 ? -17.204 -9.063 3.388 1.00 91.50 79 ASP A C 1
ATOM 644 O O . ASP A 1 79 ? -17.773 -9.680 2.491 1.00 91.50 79 ASP A O 1
ATOM 648 N N . GLY A 1 80 ? -15.894 -8.803 3.348 1.00 87.88 80 GLY A N 1
ATOM 649 C CA . GLY A 1 80 ? -15.026 -9.249 2.262 1.00 87.88 80 GLY A CA 1
ATOM 650 C C . GLY A 1 80 ? -14.666 -10.734 2.344 1.00 87.88 80 GLY A C 1
ATOM 651 O O . GLY A 1 80 ? -14.602 -11.319 3.425 1.00 87.88 80 GLY A O 1
ATOM 652 N N . ASP A 1 81 ? -14.352 -11.315 1.186 1.00 80.38 81 ASP A N 1
ATOM 653 C CA . ASP A 1 81 ? -14.016 -12.741 1.040 1.00 80.38 81 ASP A CA 1
ATOM 654 C C . ASP A 1 81 ? -12.670 -13.123 1.687 1.00 80.38 81 ASP A C 1
ATOM 656 O O . ASP A 1 81 ? -12.440 -14.275 2.060 1.00 80.38 81 ASP A O 1
ATOM 660 N N . ASP A 1 82 ? -11.771 -12.148 1.833 1.00 83.81 82 ASP A N 1
ATOM 661 C CA . ASP A 1 82 ? -10.451 -12.323 2.432 1.00 83.81 82 ASP A CA 1
ATOM 662 C C . ASP A 1 82 ? -10.455 -12.167 3.960 1.00 83.81 82 ASP A C 1
ATOM 664 O O . ASP A 1 82 ? -11.393 -11.665 4.581 1.00 83.81 82 ASP A O 1
ATOM 668 N N . ALA A 1 83 ? -9.342 -12.554 4.591 1.00 88.06 83 ALA A N 1
ATOM 669 C CA . ALA A 1 83 ? -9.135 -12.337 6.018 1.00 88.06 83 ALA A CA 1
ATOM 670 C C . ALA A 1 83 ? -9.267 -10.847 6.388 1.00 88.06 83 ALA A C 1
ATOM 672 O O . ALA A 1 83 ? -8.610 -9.988 5.801 1.00 88.06 83 ALA A O 1
ATOM 673 N N . ALA A 1 84 ? -10.064 -10.560 7.423 1.00 93.38 84 ALA A N 1
ATOM 674 C CA . ALA A 1 84 ? -10.303 -9.198 7.887 1.00 93.38 84 ALA A CA 1
ATOM 675 C C . ALA A 1 84 ? -8.977 -8.453 8.181 1.00 93.38 84 ALA A C 1
ATOM 677 O O . ALA A 1 84 ? -8.178 -8.933 8.998 1.00 93.38 84 ALA A O 1
ATOM 678 N N . PRO A 1 85 ? -8.745 -7.256 7.610 1.00 94.31 85 PRO A N 1
ATOM 679 C CA . PRO A 1 85 ? -7.475 -6.538 7.761 1.00 94.31 85 PRO A CA 1
ATOM 680 C C . PRO A 1 85 ? -7.064 -6.282 9.219 1.00 94.31 85 PRO A C 1
ATOM 682 O O . PRO A 1 85 ? -5.893 -6.432 9.580 1.00 94.31 85 PRO A O 1
ATOM 685 N N . LEU A 1 86 ? -8.026 -5.974 10.100 1.00 94.81 86 LEU A N 1
ATOM 686 C CA . LEU A 1 86 ? -7.741 -5.765 11.522 1.00 94.81 86 LEU A CA 1
ATOM 687 C C . LEU A 1 86 ? -7.242 -7.041 12.219 1.00 94.81 86 LEU A C 1
ATOM 689 O O . LEU A 1 86 ? -6.359 -6.965 13.076 1.00 94.81 86 LEU A O 1
ATOM 693 N N . ARG A 1 87 ? -7.764 -8.216 11.838 1.00 93.31 87 ARG A N 1
ATOM 694 C CA . ARG A 1 87 ? -7.274 -9.511 12.336 1.00 93.31 87 ARG A CA 1
ATOM 695 C C . ARG A 1 87 ? -5.815 -9.702 11.939 1.00 93.31 87 ARG A C 1
ATOM 697 O O . ARG A 1 87 ? -4.989 -9.923 12.819 1.00 93.31 87 ARG A O 1
ATOM 704 N N . LEU A 1 88 ? -5.494 -9.516 10.659 1.00 90.69 88 LEU A N 1
ATOM 705 C CA . LEU A 1 88 ? -4.129 -9.658 10.143 1.00 90.69 88 LEU A CA 1
ATOM 706 C C . LEU A 1 88 ? -3.139 -8.723 10.861 1.00 90.69 88 LEU A C 1
ATOM 708 O O . LEU A 1 88 ? -2.071 -9.162 11.285 1.00 90.69 88 LEU A O 1
ATOM 712 N N . LEU A 1 89 ? -3.503 -7.454 11.080 1.00 90.25 89 LEU A N 1
ATOM 713 C CA . LEU A 1 89 ? -2.669 -6.504 11.833 1.00 90.25 89 LEU A CA 1
ATOM 714 C C . LEU A 1 89 ? -2.394 -6.957 13.268 1.00 90.25 89 LEU A C 1
ATOM 716 O O . LEU A 1 89 ? -1.268 -6.831 13.766 1.00 90.25 89 LEU A O 1
ATOM 720 N N . VAL A 1 90 ? -3.427 -7.443 13.959 1.00 89.44 90 VAL A N 1
ATOM 721 C CA . VAL A 1 90 ? -3.307 -7.914 15.340 1.00 89.44 90 VAL A CA 1
ATOM 722 C C . VAL A 1 90 ? -2.460 -9.177 15.407 1.00 89.44 90 VAL A C 1
ATOM 724 O O . VAL A 1 90 ? -1.578 -9.243 16.262 1.00 89.44 90 VAL A O 1
ATOM 727 N N . ASP A 1 91 ? -2.663 -10.123 14.496 1.00 86.50 91 ASP A N 1
ATOM 728 C CA . ASP A 1 91 ? -1.927 -11.386 14.456 1.00 86.50 91 ASP A CA 1
ATOM 729 C C . ASP A 1 91 ? -0.435 -11.152 14.189 1.00 86.50 91 ASP A C 1
ATOM 731 O O . ASP A 1 91 ? 0.408 -11.633 14.954 1.00 86.50 91 ASP A O 1
ATOM 735 N N . HIS A 1 92 ? -0.094 -10.316 13.200 1.00 81.19 92 HIS A N 1
ATOM 736 C CA . HIS A 1 92 ? 1.295 -9.920 12.923 1.00 81.19 92 HIS A CA 1
ATOM 737 C C . HIS A 1 92 ? 1.948 -9.207 14.112 1.00 81.19 92 HIS A C 1
ATOM 739 O O . HIS A 1 92 ? 3.090 -9.490 14.481 1.00 81.19 92 HIS A O 1
ATOM 745 N N . SER A 1 93 ? 1.210 -8.308 14.766 1.00 79.94 93 SER A N 1
ATOM 746 C CA . SER A 1 93 ? 1.684 -7.590 15.954 1.00 79.94 93 SER A CA 1
ATOM 747 C C . SER A 1 93 ? 1.906 -8.524 17.151 1.00 79.94 93 SER A C 1
ATOM 749 O O . SER A 1 93 ? 2.912 -8.410 17.853 1.00 79.94 93 SER A O 1
ATOM 751 N N . ASN A 1 94 ? 1.003 -9.476 17.384 1.00 78.25 94 ASN A N 1
ATOM 752 C CA . ASN A 1 94 ? 1.111 -10.432 18.483 1.00 78.25 94 ASN A CA 1
ATOM 753 C C . ASN A 1 94 ? 2.279 -11.404 18.263 1.00 78.25 94 ASN A C 1
ATOM 755 O O . ASN A 1 94 ? 3.053 -11.642 19.188 1.00 78.25 94 ASN A O 1
ATOM 759 N N . VAL A 1 95 ? 2.472 -11.912 17.042 1.00 67.25 95 VAL A N 1
ATOM 760 C CA . VAL A 1 95 ? 3.625 -12.766 16.703 1.00 67.25 95 VAL A CA 1
ATOM 761 C C . VAL A 1 95 ? 4.950 -12.039 16.925 1.00 67.25 95 VAL A C 1
ATOM 763 O O . VAL A 1 95 ? 5.840 -12.597 17.573 1.00 67.25 95 VAL A O 1
ATOM 766 N N . SER A 1 96 ? 5.043 -10.775 16.493 1.00 61.22 96 SER A N 1
ATOM 767 C CA . SER A 1 96 ? 6.197 -9.908 16.768 1.00 61.22 96 SER A CA 1
ATOM 768 C C . SER A 1 96 ? 6.455 -9.762 18.277 1.00 61.22 96 SER A C 1
ATOM 770 O O . SER A 1 96 ? 7.572 -9.990 18.751 1.00 61.22 96 SER A O 1
ATOM 772 N N . LYS A 1 97 ? 5.407 -9.486 19.073 1.00 64.69 97 LYS A N 1
ATOM 773 C CA . LYS A 1 97 ? 5.497 -9.375 20.544 1.00 64.69 97 LYS A CA 1
ATOM 774 C C . LYS A 1 97 ? 5.977 -10.666 21.214 1.00 64.69 97 LYS A C 1
ATOM 776 O O . LYS A 1 97 ? 6.698 -10.597 22.207 1.00 64.69 97 LYS A O 1
ATOM 781 N N . HIS A 1 98 ? 5.616 -11.828 20.674 1.00 64.88 98 HIS A N 1
ATOM 782 C CA . HIS A 1 98 ? 6.003 -13.134 21.213 1.00 64.88 98 HIS A CA 1
ATOM 783 C C . HIS A 1 98 ? 7.314 -13.689 20.634 1.00 64.88 98 HIS A C 1
ATOM 785 O O . HIS A 1 98 ? 7.642 -14.843 20.906 1.00 64.88 98 HIS A O 1
ATOM 791 N N . ARG A 1 99 ? 8.078 -12.886 19.871 1.00 53.28 99 ARG A N 1
ATOM 792 C CA . ARG A 1 99 ? 9.378 -13.259 19.274 1.00 53.28 99 ARG A CA 1
ATOM 793 C C . ARG A 1 99 ? 9.348 -14.576 18.489 1.00 53.28 99 ARG A C 1
ATOM 795 O O . ARG A 1 99 ? 10.377 -15.234 18.351 1.00 53.28 99 ARG A O 1
ATOM 802 N N . ARG A 1 100 ? 8.184 -14.984 17.975 1.00 55.50 100 ARG A N 1
ATOM 803 C CA . ARG A 1 100 ? 8.128 -16.101 17.030 1.00 55.50 100 ARG A CA 1
ATOM 804 C C . ARG A 1 100 ? 8.634 -15.560 15.694 1.00 55.50 100 ARG A C 1
ATOM 806 O O . ARG A 1 100 ? 8.083 -14.555 15.242 1.00 55.50 100 ARG A O 1
ATOM 813 N N . PRO A 1 101 ? 9.672 -16.157 15.082 1.00 54.38 101 PRO A N 1
ATOM 814 C CA . PRO A 1 101 ? 10.130 -15.712 13.777 1.00 54.38 101 PRO A CA 1
ATOM 815 C C . PRO A 1 101 ? 8.950 -15.800 12.817 1.00 54.38 101 PRO A C 1
ATOM 817 O O . PRO A 1 101 ? 8.358 -16.871 12.662 1.00 54.38 101 PRO A O 1
ATOM 820 N N . ALA A 1 102 ? 8.574 -14.683 12.201 1.00 63.56 102 ALA A N 1
ATOM 821 C CA . ALA A 1 102 ? 7.719 -14.776 11.036 1.00 63.56 102 ALA A CA 1
ATOM 822 C C . ALA A 1 102 ? 8.511 -15.562 9.984 1.00 63.56 102 ALA A C 1
ATOM 824 O O . ALA A 1 102 ? 9.639 -15.193 9.654 1.00 63.56 102 ALA A O 1
ATOM 825 N N . MET A 1 103 ? 7.967 -16.691 9.531 1.00 67.56 103 MET A N 1
ATOM 826 C CA . MET A 1 103 ? 8.621 -17.491 8.503 1.00 67.56 103 MET A CA 1
ATOM 827 C C . MET A 1 103 ? 8.506 -16.736 7.185 1.00 67.56 103 MET A C 1
ATOM 829 O O . MET A 1 103 ? 7.416 -16.611 6.626 1.00 67.56 103 MET A O 1
ATOM 833 N N . VAL A 1 104 ? 9.638 -16.211 6.731 1.00 73.38 104 VAL A N 1
ATOM 834 C CA . VAL A 1 104 ? 9.796 -15.632 5.403 1.00 73.38 104 VAL A CA 1
ATOM 835 C C . VAL A 1 104 ? 10.396 -16.706 4.516 1.00 73.38 104 VAL A C 1
ATOM 837 O O . VAL A 1 104 ? 11.374 -17.347 4.898 1.00 73.38 104 VAL A O 1
ATOM 840 N N . ALA A 1 105 ? 9.814 -16.896 3.342 1.00 80.62 105 ALA A N 1
ATOM 841 C CA . ALA A 1 105 ? 10.359 -17.797 2.348 1.00 80.62 105 ALA A CA 1
ATOM 842 C C . ALA A 1 105 ? 10.360 -17.136 0.974 1.00 80.62 105 ALA A C 1
ATOM 844 O O . ALA A 1 105 ? 9.449 -16.377 0.631 1.00 80.62 105 ALA A O 1
ATOM 845 N N . ALA A 1 106 ? 11.389 -17.443 0.192 1.00 82.00 106 ALA A N 1
ATOM 846 C CA . ALA A 1 106 ? 11.371 -17.177 -1.231 1.00 82.00 106 ALA A CA 1
ATOM 847 C C . ALA A 1 106 ? 10.531 -18.256 -1.923 1.00 82.00 106 ALA A C 1
ATOM 849 O O . ALA A 1 106 ? 10.596 -19.437 -1.576 1.00 82.00 106 ALA A O 1
ATOM 850 N N . ARG A 1 107 ? 9.748 -17.838 -2.907 1.00 85.81 107 ARG A N 1
ATOM 851 C CA . ARG A 1 107 ? 9.082 -18.727 -3.851 1.00 85.81 107 ARG A CA 1
ATOM 852 C C . ARG A 1 107 ? 9.433 -18.319 -5.268 1.00 85.81 107 ARG A C 1
ATOM 854 O O . ARG A 1 107 ? 9.697 -17.140 -5.532 1.00 85.81 107 ARG A O 1
ATOM 861 N N . LEU A 1 108 ? 9.377 -19.280 -6.177 1.00 83.56 108 LEU A N 1
ATOM 862 C CA . LEU A 1 108 ? 9.473 -19.002 -7.598 1.00 83.56 108 LEU A CA 1
ATOM 863 C C . LEU A 1 108 ? 8.258 -18.168 -8.017 1.00 83.56 108 LEU A C 1
ATOM 865 O O . LEU A 1 108 ? 7.116 -18.573 -7.800 1.00 83.56 108 LEU A O 1
ATOM 869 N N . GLY A 1 109 ? 8.507 -16.961 -8.522 1.00 82.50 109 GLY A N 1
ATOM 870 C CA . GLY A 1 109 ? 7.455 -16.063 -8.980 1.00 82.50 109 GLY A CA 1
ATOM 871 C C . GLY A 1 109 ? 7.195 -16.230 -10.460 1.00 82.50 109 GLY A C 1
ATOM 872 O O . GLY A 1 109 ? 6.198 -16.817 -10.855 1.00 82.50 109 GLY A O 1
ATOM 873 N N . ARG A 1 110 ? 8.091 -15.696 -11.284 1.00 85.44 110 ARG A N 1
ATOM 874 C CA . ARG A 1 110 ? 8.010 -15.832 -12.737 1.00 85.44 110 ARG A CA 1
ATOM 875 C C . ARG A 1 110 ? 9.368 -16.231 -13.281 1.00 85.44 110 ARG A C 1
ATOM 877 O O . ARG A 1 110 ? 10.377 -15.669 -12.865 1.00 85.44 110 ARG A O 1
ATOM 884 N N . VAL A 1 111 ? 9.376 -17.167 -14.217 1.00 85.94 111 VAL A N 1
ATOM 885 C CA . VAL A 1 111 ? 10.544 -17.470 -15.041 1.00 85.94 111 VAL A CA 1
ATOM 886 C C . VAL A 1 111 ? 10.199 -17.066 -16.463 1.00 85.94 111 VAL A C 1
ATOM 888 O O . VAL A 1 111 ? 9.130 -17.416 -16.962 1.00 85.94 111 VAL A O 1
ATOM 891 N N . VAL A 1 112 ? 11.060 -16.277 -17.092 1.00 84.94 112 VAL A N 1
ATOM 892 C CA . VAL A 1 112 ? 10.890 -15.832 -18.476 1.00 84.94 112 VAL A CA 1
ATOM 893 C C . VAL A 1 112 ? 12.145 -16.202 -19.241 1.00 84.94 112 VAL A C 1
ATOM 895 O O . VAL A 1 112 ? 13.247 -15.977 -18.756 1.00 84.94 112 VAL A O 1
ATOM 898 N N . ALA A 1 113 ? 11.974 -16.793 -20.416 1.00 85.56 113 ALA A N 1
ATOM 899 C CA . ALA A 1 113 ? 13.074 -17.026 -21.334 1.00 85.56 113 ALA A CA 1
ATOM 900 C C . ALA A 1 113 ? 13.272 -15.812 -22.242 1.00 85.56 113 ALA A C 1
ATOM 902 O O . ALA A 1 113 ? 12.292 -15.192 -22.658 1.00 85.56 113 ALA A O 1
ATOM 903 N N . ASP A 1 114 ? 14.523 -15.525 -22.603 1.00 81.81 114 ASP A N 1
ATOM 904 C CA . ASP A 1 114 ? 14.855 -14.439 -23.537 1.00 81.81 114 ASP A CA 1
ATOM 905 C C . ASP A 1 114 ? 14.159 -14.601 -24.901 1.00 81.81 114 ASP A C 1
ATOM 907 O O . ASP A 1 114 ? 13.878 -13.625 -25.598 1.00 81.81 114 ASP A O 1
ATOM 911 N N . PHE A 1 115 ? 13.910 -15.850 -25.305 1.00 78.50 115 PHE A N 1
ATOM 912 C CA . PHE A 1 115 ? 13.235 -16.219 -26.544 1.00 78.50 115 PHE A CA 1
ATOM 913 C C . PHE A 1 115 ? 12.616 -17.618 -26.436 1.00 78.50 115 PHE A C 1
ATOM 915 O O . PHE A 1 115 ? 13.067 -18.459 -25.656 1.00 78.50 115 PHE A O 1
ATOM 922 N N . ASP A 1 116 ? 11.599 -17.875 -27.260 1.00 81.50 116 ASP A N 1
ATOM 923 C CA . ASP A 1 116 ? 10.921 -19.169 -27.310 1.00 81.50 116 ASP A CA 1
ATOM 924 C C . ASP A 1 116 ? 11.847 -20.265 -27.854 1.00 81.50 116 ASP A C 1
ATOM 926 O O . ASP A 1 116 ? 12.467 -20.126 -28.913 1.00 81.50 116 ASP A O 1
ATOM 930 N N . VAL A 1 117 ? 11.898 -21.396 -27.147 1.00 85.25 117 VAL A N 1
ATOM 931 C CA . VAL A 1 117 ? 12.668 -22.578 -27.545 1.00 85.25 117 VAL A CA 1
ATOM 932 C C . VAL A 1 117 ? 11.784 -23.813 -27.512 1.00 85.25 117 VAL A C 1
ATOM 934 O O . VAL A 1 117 ? 11.132 -24.114 -26.515 1.00 85.25 117 VAL A O 1
ATOM 937 N N . ALA A 1 118 ? 11.782 -24.566 -28.613 1.00 87.62 118 ALA A N 1
ATOM 938 C CA . ALA A 1 118 ? 11.033 -25.811 -28.699 1.00 87.62 118 ALA A CA 1
ATOM 939 C C . ALA A 1 118 ? 11.530 -26.817 -27.647 1.00 87.62 118 ALA A C 1
ATOM 941 O O . ALA A 1 118 ? 12.717 -27.138 -27.599 1.00 87.62 118 ALA A O 1
ATOM 942 N N . GLY A 1 119 ? 10.609 -27.322 -26.825 1.00 86.81 119 GLY A N 1
ATOM 943 C CA . GLY A 1 119 ? 10.917 -28.266 -25.750 1.00 86.81 119 GLY A CA 1
ATOM 944 C C . GLY A 1 119 ? 11.445 -27.627 -24.462 1.00 86.81 119 GLY A C 1
ATOM 945 O O . GLY A 1 119 ? 11.800 -28.366 -23.554 1.00 86.81 119 GLY A O 1
ATOM 946 N N . LEU A 1 120 ? 11.490 -26.293 -24.367 1.00 89.06 120 LEU A N 1
ATOM 947 C CA . LEU A 1 120 ? 11.723 -25.599 -23.102 1.00 89.06 120 LEU A CA 1
ATOM 948 C C . LEU A 1 120 ? 10.442 -25.625 -22.260 1.00 89.06 120 LEU A C 1
ATOM 950 O O . LEU A 1 120 ? 9.402 -25.128 -22.693 1.00 89.06 120 LEU A O 1
ATOM 954 N N . ALA A 1 121 ? 10.529 -26.172 -21.053 1.00 90.50 121 ALA A N 1
ATOM 955 C CA . ALA A 1 121 ? 9.485 -26.094 -20.043 1.00 90.50 121 ALA A CA 1
ATOM 956 C C . ALA A 1 121 ? 9.956 -25.178 -18.912 1.00 90.50 121 ALA A C 1
ATOM 958 O O . ALA A 1 121 ? 10.989 -25.421 -18.289 1.00 90.50 121 ALA A O 1
ATOM 959 N N . LEU A 1 122 ? 9.202 -24.115 -18.650 1.00 89.31 122 LEU A N 1
ATOM 960 C CA . LEU A 1 122 ? 9.453 -23.212 -17.531 1.00 89.31 122 LEU A CA 1
ATOM 961 C C . LEU A 1 122 ? 8.560 -23.601 -16.360 1.00 89.31 122 LEU A C 1
ATOM 963 O O . LEU A 1 122 ? 7.430 -24.051 -16.551 1.00 89.31 122 LEU A O 1
ATOM 967 N N . ALA A 1 123 ? 9.072 -23.441 -15.147 1.00 87.25 123 ALA A N 1
ATOM 968 C CA . ALA A 1 123 ? 8.294 -23.746 -13.965 1.00 87.25 123 ALA A CA 1
ATOM 969 C C . ALA A 1 123 ? 7.233 -22.676 -13.690 1.00 87.25 123 ALA A C 1
ATOM 971 O O . ALA A 1 123 ? 7.498 -21.472 -13.730 1.00 87.25 123 ALA A O 1
ATOM 972 N N . GLU A 1 124 ? 6.032 -23.148 -13.366 1.00 83.31 124 GLU A N 1
ATOM 973 C CA . GLU A 1 124 ? 4.912 -22.311 -12.955 1.00 83.31 124 GLU A CA 1
ATOM 974 C C . GLU A 1 124 ? 4.976 -22.030 -11.443 1.00 83.31 124 GLU A C 1
ATOM 976 O O . GLU A 1 124 ? 5.339 -22.916 -10.657 1.00 83.31 124 GLU A O 1
ATOM 981 N N . PRO A 1 125 ? 4.603 -20.822 -10.988 1.00 80.25 125 PRO A N 1
ATOM 982 C CA . PRO A 1 125 ? 4.552 -20.507 -9.567 1.00 80.25 125 PRO A CA 1
ATOM 983 C C . PRO A 1 125 ? 3.554 -21.404 -8.822 1.00 80.25 125 PRO A C 1
ATOM 985 O O . PRO A 1 125 ? 2.343 -21.332 -9.017 1.00 80.25 125 PRO A O 1
ATOM 988 N N . THR A 1 126 ? 4.062 -22.198 -7.878 1.00 79.31 126 THR A N 1
ATOM 989 C CA . THR A 1 126 ? 3.266 -23.134 -7.058 1.00 79.31 126 THR A CA 1
ATOM 990 C C . THR A 1 126 ? 2.461 -22.448 -5.950 1.00 79.31 126 THR A C 1
ATOM 992 O O . THR A 1 126 ? 1.629 -23.067 -5.288 1.00 79.31 126 THR A O 1
ATOM 995 N N . GLY A 1 127 ? 2.739 -21.167 -5.687 1.00 76.56 127 GLY A N 1
ATOM 996 C CA . GLY A 1 127 ? 2.173 -20.411 -4.569 1.00 76.56 127 GLY A CA 1
ATOM 997 C C . GLY A 1 127 ? 2.778 -20.748 -3.198 1.00 76.56 127 GLY A C 1
ATOM 998 O O . GLY A 1 127 ? 2.487 -20.037 -2.235 1.00 76.56 127 GLY A O 1
ATOM 999 N N . GLN A 1 128 ? 3.647 -21.759 -3.118 1.00 83.75 128 GLN A N 1
ATOM 1000 C CA . GLN A 1 128 ? 4.306 -22.240 -1.900 1.00 83.75 128 GLN A CA 1
ATOM 1001 C C . GLN A 1 128 ? 5.800 -21.864 -1.879 1.00 83.75 128 GLN A C 1
ATOM 1003 O O . GLN A 1 128 ? 6.362 -21.550 -2.929 1.00 83.75 128 GLN A O 1
ATOM 1008 N N . PRO A 1 129 ? 6.455 -21.874 -0.702 1.00 86.75 129 PRO A N 1
ATOM 1009 C CA . PRO A 1 129 ? 7.908 -21.749 -0.589 1.00 86.75 129 PRO A CA 1
ATOM 1010 C C . PRO A 1 129 ? 8.663 -22.729 -1.488 1.00 86.75 129 PRO A C 1
ATOM 1012 O O . PRO A 1 129 ? 8.346 -23.920 -1.476 1.00 86.75 129 PRO A O 1
ATOM 1015 N N . SER A 1 130 ? 9.694 -22.246 -2.184 1.00 86.88 130 SER A N 1
ATOM 1016 C CA . SER A 1 130 ? 10.565 -23.115 -2.979 1.00 86.88 130 SER A CA 1
ATOM 1017 C C . SER A 1 130 ? 11.296 -24.124 -2.091 1.00 86.88 130 SER A C 1
ATOM 1019 O O . SER A 1 130 ? 11.760 -23.778 -1.001 1.00 86.88 130 SER A O 1
ATOM 1021 N N . GLN A 1 131 ? 11.393 -25.361 -2.566 1.00 86.62 131 GLN A N 1
ATOM 1022 C CA . GLN A 1 131 ? 12.096 -26.468 -1.923 1.00 86.62 131 GLN A CA 1
ATOM 1023 C C . GLN A 1 131 ? 13.337 -26.870 -2.724 1.00 86.62 131 GLN A C 1
ATOM 1025 O O . GLN A 1 131 ? 13.454 -26.613 -3.923 1.00 86.62 131 GLN A O 1
ATOM 1030 N N . GLU A 1 132 ? 14.283 -27.526 -2.054 1.00 87.12 132 GLU A N 1
ATOM 1031 C CA . GLU A 1 132 ? 15.392 -28.177 -2.749 1.00 87.12 132 GLU A CA 1
ATOM 1032 C C . GLU A 1 132 ? 14.851 -29.245 -3.709 1.00 87.12 132 GLU A C 1
ATOM 1034 O O . GLU A 1 132 ? 14.031 -30.080 -3.329 1.00 87.12 132 GLU A O 1
ATOM 1039 N N . GLY A 1 133 ? 15.321 -29.212 -4.958 1.00 86.69 133 GLY A N 1
ATOM 1040 C CA . GLY A 1 133 ? 14.857 -30.108 -6.019 1.00 86.69 133 GLY A CA 1
ATOM 1041 C C . GLY A 1 133 ? 13.692 -29.570 -6.853 1.00 86.69 133 GLY A C 1
ATOM 1042 O O . GLY A 1 133 ? 13.350 -30.206 -7.849 1.00 86.69 133 GLY A O 1
ATOM 1043 N N . ASP A 1 134 ? 13.124 -28.407 -6.511 1.00 87.81 134 ASP A N 1
ATOM 1044 C CA . ASP A 1 134 ? 12.139 -27.746 -7.370 1.00 87.81 134 ASP A CA 1
ATOM 1045 C C . ASP A 1 134 ? 12.752 -27.425 -8.740 1.00 87.81 134 ASP A C 1
ATOM 1047 O O . ASP A 1 134 ? 13.831 -26.834 -8.855 1.00 87.81 134 ASP A O 1
ATOM 1051 N N . LEU A 1 135 ? 12.037 -27.808 -9.798 1.00 87.94 135 LEU A N 1
ATOM 1052 C CA . LEU A 1 135 ? 12.415 -27.486 -11.166 1.00 87.94 135 LEU A CA 1
ATOM 1053 C C . LEU A 1 135 ? 12.187 -25.988 -11.412 1.00 87.94 135 LEU A C 1
ATOM 1055 O O . LEU A 1 135 ? 11.125 -25.470 -11.088 1.00 87.94 135 LEU A O 1
ATOM 1059 N N . ILE A 1 136 ? 13.171 -25.302 -12.001 1.00 87.81 136 ILE A N 1
ATOM 1060 C CA . ILE A 1 136 ? 13.052 -23.894 -12.435 1.00 87.81 136 ILE A CA 1
ATOM 1061 C C . ILE A 1 136 ? 12.804 -23.830 -13.945 1.00 87.81 136 ILE A C 1
ATOM 1063 O O . ILE A 1 136 ? 11.948 -23.083 -14.419 1.00 87.81 136 ILE A O 1
ATOM 1067 N N . ALA A 1 137 ? 13.556 -24.630 -14.697 1.00 89.75 137 ALA A N 1
ATOM 1068 C CA . ALA A 1 137 ? 13.396 -24.812 -16.127 1.00 89.75 137 ALA A CA 1
ATOM 1069 C C . ALA A 1 137 ? 13.967 -26.175 -16.534 1.00 89.75 137 ALA A C 1
ATOM 1071 O O . ALA A 1 137 ? 14.969 -26.619 -15.970 1.00 89.75 137 ALA A O 1
ATOM 1072 N N . ASP A 1 138 ? 13.345 -26.800 -17.524 1.00 91.31 138 ASP A N 1
ATOM 1073 C CA . ASP A 1 138 ? 13.852 -27.972 -18.234 1.00 91.31 138 ASP A CA 1
ATOM 1074 C C . ASP A 1 138 ? 14.033 -27.603 -19.708 1.00 91.31 138 ASP A C 1
ATOM 1076 O O . ASP A 1 138 ? 13.116 -27.072 -20.335 1.00 91.31 138 ASP A O 1
ATOM 1080 N N . ALA A 1 139 ? 15.233 -27.815 -20.244 1.00 86.38 139 ALA A N 1
ATOM 1081 C CA . ALA A 1 139 ? 15.630 -27.326 -21.557 1.00 86.38 139 ALA A CA 1
ATOM 1082 C C . ALA A 1 139 ? 16.459 -28.370 -22.327 1.00 86.38 139 ALA A C 1
ATOM 1084 O O . ALA A 1 139 ? 17.271 -29.083 -21.728 1.00 86.38 139 ALA A O 1
ATOM 1085 N N . PRO A 1 140 ? 16.340 -28.428 -23.669 1.00 83.50 140 PRO A N 1
ATOM 1086 C CA . PRO A 1 140 ? 17.197 -29.276 -24.488 1.00 83.50 140 PRO A CA 1
ATOM 1087 C C . PRO A 1 140 ? 18.675 -28.861 -24.396 1.00 83.50 140 PRO A C 1
ATOM 1089 O O . PRO A 1 140 ? 19.003 -27.695 -24.199 1.00 83.50 140 PRO A O 1
ATOM 1092 N N . LEU A 1 141 ? 19.590 -29.815 -24.604 1.00 77.62 141 LEU A N 1
ATOM 1093 C CA . LEU A 1 141 ? 21.020 -29.679 -24.277 1.00 77.62 141 LEU A CA 1
ATOM 1094 C C . LEU A 1 141 ? 21.789 -28.575 -25.038 1.00 77.62 141 LEU A C 1
ATOM 1096 O O . LEU A 1 141 ? 22.917 -28.249 -24.661 1.00 77.62 141 LEU A O 1
ATOM 1100 N N . HIS A 1 142 ? 21.265 -28.073 -26.162 1.00 75.00 142 HIS A N 1
ATOM 1101 C CA . HIS A 1 142 ? 22.068 -27.351 -27.160 1.00 75.00 142 HIS A CA 1
ATOM 1102 C C . HIS A 1 142 ? 21.612 -25.945 -27.584 1.00 75.00 142 HIS A C 1
ATOM 1104 O O . HIS A 1 142 ? 22.477 -25.215 -28.074 1.00 75.00 142 HIS A O 1
ATOM 1110 N N . PRO A 1 143 ? 20.384 -25.452 -27.338 1.00 79.31 143 PRO A N 1
ATOM 1111 C CA . PRO A 1 143 ? 20.199 -24.011 -27.221 1.00 79.31 143 PRO A CA 1
ATOM 1112 C C . PRO A 1 143 ? 20.597 -23.549 -25.812 1.00 79.31 143 PRO A C 1
ATOM 1114 O O . PRO A 1 143 ? 20.037 -23.993 -24.814 1.00 79.31 143 PRO A O 1
ATOM 1117 N N . ARG A 1 144 ? 21.561 -22.624 -25.719 1.00 79.69 144 ARG A N 1
ATOM 1118 C CA . ARG A 1 144 ? 21.749 -21.834 -24.494 1.00 79.69 144 ARG A CA 1
ATOM 1119 C C . ARG A 1 144 ? 20.646 -20.785 -24.451 1.00 79.69 144 ARG A C 1
ATOM 1121 O O . ARG A 1 144 ? 20.591 -19.946 -25.345 1.00 79.69 144 ARG A O 1
ATOM 1128 N N . VAL A 1 145 ? 19.800 -20.843 -23.432 1.00 82.19 145 VAL A N 1
ATOM 1129 C CA . VAL A 1 145 ? 18.687 -19.909 -23.236 1.00 82.19 145 VAL A CA 1
ATOM 1130 C C . VAL A 1 145 ? 18.955 -19.115 -21.968 1.00 82.19 145 VAL A C 1
ATOM 1132 O O . VAL A 1 145 ? 19.214 -19.710 -20.921 1.00 82.19 145 VAL A O 1
ATOM 1135 N N . GLY A 1 146 ? 18.952 -17.787 -22.070 1.00 84.56 146 GLY A N 1
ATOM 1136 C CA . GLY A 1 146 ? 18.953 -16.923 -20.895 1.00 84.56 146 GLY A CA 1
ATOM 1137 C C . GLY A 1 146 ? 17.586 -16.966 -20.219 1.00 84.56 146 GLY A C 1
ATOM 1138 O O . GLY A 1 146 ? 16.557 -17.061 -20.893 1.00 84.56 146 GLY A O 1
ATOM 1139 N N . LEU A 1 147 ? 17.593 -16.972 -18.887 1.00 86.12 147 LEU A N 1
ATOM 1140 C CA . LEU A 1 147 ? 16.387 -17.000 -18.070 1.00 86.12 147 LEU A CA 1
ATOM 1141 C C . LEU A 1 147 ? 16.406 -15.829 -17.095 1.00 86.12 147 LEU A C 1
ATOM 1143 O O . LEU A 1 147 ? 17.324 -15.709 -16.281 1.00 86.12 147 LEU A O 1
ATOM 1147 N N . ASP A 1 148 ? 15.335 -15.049 -17.115 1.00 82.69 148 ASP A N 1
ATOM 1148 C CA . ASP A 1 148 ? 15.020 -14.084 -16.079 1.00 82.69 148 ASP A CA 1
ATOM 1149 C C . ASP A 1 148 ? 14.160 -14.754 -15.010 1.00 82.69 148 ASP A C 1
ATOM 1151 O O . ASP A 1 148 ? 13.023 -15.169 -15.258 1.00 82.69 148 ASP A O 1
ATOM 1155 N N . VAL A 1 149 ? 14.699 -14.845 -13.795 1.00 85.31 149 VAL A N 1
ATOM 1156 C CA . VAL A 1 149 ? 14.009 -15.432 -12.643 1.00 85.31 149 VAL A CA 1
ATOM 1157 C C . VAL A 1 149 ? 13.602 -14.330 -11.676 1.00 85.31 149 VAL A C 1
ATOM 1159 O O . VAL A 1 149 ? 14.437 -13.622 -11.118 1.00 85.31 149 VAL A O 1
ATOM 1162 N N . TRP A 1 150 ? 12.300 -14.227 -11.437 1.00 84.12 150 TRP A N 1
ATOM 1163 C CA . TRP A 1 150 ? 11.683 -13.235 -10.567 1.00 84.12 150 TRP A CA 1
ATOM 1164 C C . TRP A 1 150 ? 11.227 -13.923 -9.279 1.00 84.12 150 TRP A C 1
ATOM 1166 O O . TRP A 1 150 ? 10.141 -14.515 -9.256 1.00 84.12 150 TRP A O 1
ATOM 1176 N N . PRO A 1 151 ? 12.036 -13.904 -8.205 1.00 83.94 151 PRO A N 1
ATOM 1177 C CA . PRO A 1 151 ? 11.630 -14.477 -6.933 1.00 83.94 151 PRO A CA 1
ATOM 1178 C C . PRO A 1 151 ? 10.555 -13.611 -6.275 1.00 83.94 151 PRO A C 1
ATOM 1180 O O . PRO A 1 151 ? 10.545 -12.385 -6.390 1.00 83.94 151 PRO A O 1
ATOM 1183 N N . ILE A 1 152 ? 9.669 -14.255 -5.522 1.00 85.12 152 ILE A N 1
ATOM 1184 C CA . ILE A 1 152 ? 8.693 -13.576 -4.675 1.00 85.12 152 ILE A CA 1
ATOM 1185 C C . ILE A 1 152 ? 9.004 -13.898 -3.221 1.00 85.12 152 ILE A C 1
ATOM 1187 O O . ILE A 1 152 ? 9.225 -15.051 -2.859 1.00 85.12 152 ILE A O 1
ATOM 1191 N N . ILE A 1 153 ? 8.983 -12.873 -2.375 1.00 84.62 153 ILE A N 1
ATOM 1192 C CA . ILE A 1 153 ? 9.095 -13.039 -0.930 1.00 84.62 153 ILE A CA 1
ATOM 1193 C C . ILE A 1 153 ? 7.691 -13.173 -0.341 1.00 84.62 153 ILE A C 1
ATOM 1195 O O . ILE A 1 153 ? 6.865 -12.260 -0.447 1.00 84.62 153 ILE A O 1
ATOM 1199 N N . SER A 1 154 ? 7.435 -14.314 0.289 1.00 86.00 154 SER A N 1
ATOM 1200 C CA . SER A 1 154 ? 6.183 -14.620 0.976 1.00 86.00 154 SER A CA 1
ATOM 1201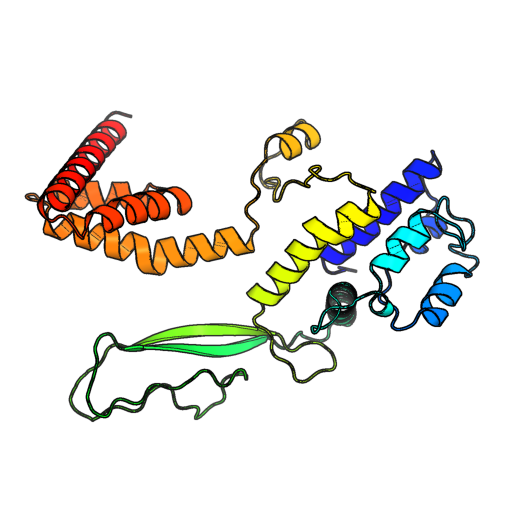 C C . SER A 1 154 ? 6.399 -14.731 2.478 1.00 86.00 154 SER A C 1
ATOM 1203 O O . SER A 1 154 ? 7.482 -15.082 2.952 1.00 86.00 154 SER A O 1
ATOM 1205 N N . LEU A 1 155 ? 5.340 -14.454 3.232 1.00 83.81 155 LEU A N 1
ATOM 1206 C CA . LEU A 1 155 ? 5.324 -14.578 4.684 1.00 83.81 155 LEU A CA 1
ATOM 1207 C C . LEU A 1 155 ? 4.219 -15.546 5.088 1.00 83.81 155 LEU A C 1
ATOM 1209 O O . LEU A 1 155 ? 3.088 -15.408 4.630 1.00 83.81 155 LEU A O 1
ATOM 1213 N N . ARG A 1 156 ? 4.528 -16.522 5.944 1.00 85.12 156 ARG A N 1
ATOM 1214 C CA . ARG A 1 156 ? 3.501 -17.427 6.467 1.00 85.12 156 ARG A CA 1
ATOM 1215 C C . ARG A 1 156 ? 2.575 -16.656 7.398 1.00 85.12 156 ARG A C 1
ATOM 1217 O O . ARG A 1 156 ? 3.030 -16.141 8.424 1.00 85.12 156 ARG A O 1
ATOM 1224 N N . ARG A 1 157 ? 1.277 -16.611 7.085 1.00 85.00 157 ARG A N 1
ATOM 1225 C CA . ARG A 1 157 ? 0.298 -15.994 7.990 1.00 85.00 157 ARG A CA 1
ATOM 1226 C C . ARG A 1 157 ? 0.245 -16.769 9.311 1.00 85.00 157 ARG A C 1
ATOM 1228 O O . ARG A 1 157 ? 0.113 -17.999 9.285 1.00 85.00 157 ARG A O 1
ATOM 1235 N N . PRO A 1 158 ? 0.300 -16.081 10.463 1.00 81.12 158 PRO A N 1
ATOM 1236 C CA . PRO A 1 158 ? 0.232 -16.720 11.771 1.00 81.12 158 PRO A CA 1
ATOM 1237 C C . PRO A 1 158 ? -0.964 -17.664 11.918 1.00 81.12 158 PRO A C 1
ATOM 1239 O O . PRO A 1 158 ? -2.091 -17.295 11.614 1.00 81.12 158 PRO A O 1
ATOM 1242 N N . GLY A 1 159 ? -0.723 -18.883 12.408 1.00 78.06 159 GLY A N 1
ATOM 1243 C CA . GLY A 1 159 ? -1.793 -19.852 12.672 1.00 78.06 159 GLY A CA 1
ATOM 1244 C C . GLY A 1 159 ? -2.454 -20.447 11.424 1.00 78.06 159 GLY A C 1
ATOM 1245 O O . GLY A 1 159 ? -3.469 -21.121 11.559 1.00 78.06 159 GLY A O 1
ATOM 1246 N N . THR A 1 160 ? -1.889 -20.226 10.232 1.00 81.81 160 THR A N 1
ATOM 1247 C CA . THR A 1 160 ? -2.383 -20.801 8.972 1.00 81.81 160 THR A CA 1
ATOM 1248 C C . THR A 1 160 ? -1.233 -21.366 8.128 1.00 81.81 160 THR A C 1
ATOM 1250 O O . THR A 1 160 ? -0.055 -21.133 8.419 1.00 81.81 160 THR A O 1
ATOM 1253 N N . ASP A 1 161 ? -1.581 -22.054 7.041 1.00 82.19 161 ASP A N 1
ATOM 1254 C CA . ASP A 1 161 ? -0.640 -22.525 6.013 1.00 82.19 161 ASP A CA 1
ATOM 1255 C C . ASP A 1 161 ? -0.642 -21.641 4.757 1.00 82.19 161 ASP A C 1
ATOM 1257 O O . ASP A 1 161 ? -0.164 -22.034 3.695 1.00 82.19 161 ASP A O 1
ATOM 1261 N N . SER A 1 162 ? -1.184 -20.425 4.867 1.00 84.50 162 SER A N 1
ATOM 1262 C CA . SER A 1 162 ? -1.205 -19.475 3.756 1.00 84.50 162 SER A CA 1
ATOM 1263 C C . SER A 1 162 ? 0.088 -18.658 3.674 1.00 84.50 162 SER A C 1
ATOM 1265 O O . SER A 1 162 ? 0.644 -18.232 4.692 1.00 84.50 162 SER A O 1
ATOM 1267 N N . TRP A 1 163 ? 0.540 -18.427 2.438 1.00 86.44 163 TRP A N 1
ATOM 1268 C CA . TRP A 1 163 ? 1.802 -17.761 2.095 1.00 86.44 163 TRP A CA 1
ATOM 1269 C C . TRP A 1 163 ? 1.580 -16.562 1.162 1.00 86.44 163 TRP A C 1
ATOM 1271 O O . TRP A 1 163 ? 2.043 -16.565 0.012 1.00 86.44 163 TRP A O 1
ATOM 1281 N N . PRO A 1 164 ? 0.847 -15.528 1.614 1.00 86.81 164 PRO A N 1
ATOM 1282 C CA . PRO A 1 164 ? 0.663 -14.313 0.833 1.00 86.81 164 PRO A CA 1
ATOM 1283 C C . PRO A 1 164 ? 2.005 -13.683 0.453 1.00 86.81 164 PRO A C 1
ATOM 1285 O O . PRO A 1 164 ? 3.011 -13.805 1.161 1.00 86.81 164 PRO A O 1
ATOM 1288 N N . VAL A 1 165 ? 1.999 -12.971 -0.673 1.00 86.25 165 VAL A N 1
ATOM 1289 C CA . VAL A 1 165 ? 3.116 -12.107 -1.059 1.00 86.25 165 VAL A CA 1
ATOM 1290 C C . VAL A 1 165 ? 3.236 -11.003 -0.025 1.00 86.25 165 VAL A C 1
ATOM 1292 O O . VAL A 1 165 ? 2.284 -10.249 0.180 1.00 86.25 165 VAL A O 1
ATOM 1295 N N . LEU A 1 166 ? 4.411 -10.890 0.596 1.00 82.50 166 LEU A N 1
ATOM 1296 C CA . LEU A 1 166 ? 4.643 -9.942 1.684 1.00 82.50 166 LEU A CA 1
ATOM 1297 C C . LEU A 1 166 ? 4.282 -8.514 1.261 1.00 82.50 166 LEU A C 1
ATOM 1299 O O . LEU A 1 166 ? 3.538 -7.827 1.954 1.00 82.50 166 LEU A O 1
ATOM 1303 N N . MET A 1 167 ? 4.766 -8.089 0.093 1.00 80.12 167 MET A N 1
ATOM 1304 C CA . MET A 1 167 ? 4.529 -6.737 -0.413 1.00 80.12 167 MET A CA 1
ATOM 1305 C C . MET A 1 167 ? 3.048 -6.464 -0.688 1.00 80.12 167 MET A C 1
ATOM 1307 O O . MET A 1 167 ? 2.575 -5.374 -0.388 1.00 80.12 167 MET A O 1
ATOM 1311 N N . THR A 1 168 ? 2.306 -7.445 -1.205 1.00 84.94 168 THR A N 1
ATOM 1312 C CA . THR A 1 168 ? 0.868 -7.305 -1.475 1.00 84.94 168 THR A CA 1
ATOM 1313 C C . THR A 1 168 ? 0.067 -7.209 -0.182 1.00 84.94 168 THR A C 1
ATOM 1315 O O . THR A 1 168 ? -0.799 -6.347 -0.065 1.00 84.94 168 THR A O 1
ATOM 1318 N N . GLU A 1 169 ? 0.371 -8.051 0.809 1.00 87.19 169 GLU A N 1
ATOM 1319 C CA . GLU A 1 169 ? -0.319 -8.000 2.099 1.00 87.19 169 GLU A CA 1
ATOM 1320 C C . GLU A 1 169 ? -0.029 -6.691 2.840 1.00 87.19 169 GLU A C 1
ATOM 1322 O O . GLU A 1 169 ? -0.957 -6.049 3.326 1.00 87.19 169 GLU A O 1
ATOM 1327 N N . LEU A 1 170 ? 1.230 -6.243 2.870 1.00 85.31 170 LEU A N 1
ATOM 1328 C CA . LEU A 1 170 ? 1.587 -4.957 3.473 1.00 85.31 170 LEU A CA 1
ATOM 1329 C C . LEU A 1 170 ? 0.914 -3.779 2.759 1.00 85.31 170 LEU A C 1
ATOM 1331 O O . LEU A 1 170 ? 0.393 -2.895 3.435 1.00 85.31 170 LEU A O 1
ATOM 1335 N N . ALA A 1 171 ? 0.875 -3.784 1.423 1.00 85.44 171 ALA A N 1
ATOM 1336 C CA . ALA A 1 171 ? 0.208 -2.746 0.638 1.00 85.44 171 ALA A CA 1
ATOM 1337 C C . ALA A 1 171 ? -1.299 -2.692 0.920 1.00 85.44 171 ALA A C 1
ATOM 1339 O O . ALA A 1 171 ? -1.863 -1.611 1.091 1.00 85.44 171 ALA A O 1
ATOM 1340 N N . MET A 1 172 ? -1.949 -3.855 1.007 1.00 90.31 172 MET A N 1
ATOM 1341 C CA . MET A 1 172 ? -3.365 -3.956 1.354 1.00 90.31 172 MET A CA 1
ATOM 1342 C C . MET A 1 172 ? -3.625 -3.423 2.768 1.00 90.31 172 MET A C 1
ATOM 1344 O O . MET A 1 172 ? -4.532 -2.613 2.953 1.00 90.31 172 MET A O 1
ATOM 1348 N N . LEU A 1 173 ? -2.797 -3.799 3.749 1.00 90.44 173 LEU A N 1
ATOM 1349 C CA . LEU A 1 173 ? -2.930 -3.319 5.126 1.00 90.44 173 LEU A CA 1
ATOM 1350 C C . LEU A 1 173 ? -2.697 -1.806 5.240 1.00 90.44 173 LEU A C 1
ATOM 1352 O O . LEU A 1 173 ? -3.463 -1.129 5.923 1.00 90.44 173 LEU A O 1
ATOM 1356 N N . GLU A 1 174 ? -1.677 -1.265 4.566 1.00 87.56 174 GLU A N 1
ATOM 1357 C CA . GLU A 1 174 ? -1.419 0.181 4.488 1.00 87.56 174 GLU A CA 1
ATOM 1358 C C . GLU A 1 174 ? -2.627 0.917 3.893 1.00 87.56 174 GLU A C 1
ATOM 1360 O O . GLU A 1 174 ? -3.126 1.880 4.480 1.00 87.56 174 GLU A O 1
ATOM 1365 N N . THR A 1 175 ? -3.134 0.422 2.761 1.00 87.50 175 THR A N 1
ATOM 1366 C CA . THR A 1 175 ? -4.278 1.003 2.046 1.00 87.50 175 THR A CA 1
ATOM 1367 C C . THR A 1 175 ? -5.529 0.986 2.917 1.00 87.50 175 THR A C 1
ATOM 1369 O O . THR A 1 175 ? -6.151 2.028 3.111 1.00 87.50 175 THR A O 1
ATOM 1372 N N . TRP A 1 176 ? -5.862 -0.153 3.530 1.00 91.88 176 TRP A N 1
ATOM 1373 C CA . TRP A 1 176 ? -7.018 -0.264 4.420 1.00 91.88 176 TRP A CA 1
ATOM 1374 C C . TRP A 1 176 ? -6.904 0.663 5.635 1.00 91.88 176 TRP A C 1
ATOM 1376 O O . TRP A 1 176 ? -7.878 1.332 5.991 1.00 91.88 176 TRP A O 1
ATOM 1386 N N . VAL A 1 177 ? -5.722 0.766 6.259 1.00 91.06 177 VAL A N 1
ATOM 1387 C CA . VAL A 1 177 ? -5.513 1.692 7.384 1.00 91.06 177 VAL A CA 1
ATOM 1388 C C . VAL A 1 177 ? -5.777 3.133 6.954 1.00 91.06 177 VAL A C 1
ATOM 1390 O O . VAL A 1 177 ? -6.508 3.853 7.638 1.00 91.06 177 VAL A O 1
ATOM 1393 N N . ARG A 1 178 ? -5.216 3.545 5.816 1.00 87.12 178 ARG A N 1
ATOM 1394 C CA . ARG A 1 178 ? -5.292 4.920 5.316 1.00 87.12 178 ARG A CA 1
ATOM 1395 C C . ARG A 1 178 ? -6.677 5.302 4.801 1.00 87.12 178 ARG A C 1
ATOM 1397 O O . ARG A 1 178 ? -7.124 6.416 5.049 1.00 87.12 178 ARG A O 1
ATOM 1404 N N . GLU A 1 179 ? -7.328 4.411 4.065 1.00 88.12 179 GLU A N 1
ATOM 1405 C CA . GLU A 1 179 ? -8.541 4.724 3.299 1.00 88.12 179 GLU A CA 1
ATOM 1406 C C . GLU A 1 179 ? -9.823 4.276 3.999 1.00 88.12 179 GLU A C 1
ATOM 1408 O O . GLU A 1 179 ? -10.894 4.796 3.705 1.00 88.12 179 GLU A O 1
ATOM 1413 N N . THR A 1 180 ? -9.735 3.347 4.955 1.00 91.69 180 THR A N 1
ATOM 1414 C CA . THR A 1 180 ? -10.907 2.827 5.677 1.00 91.69 180 THR A CA 1
ATOM 1415 C C . THR A 1 180 ? -10.803 3.061 7.178 1.00 91.69 180 THR A C 1
ATOM 1417 O O . THR A 1 180 ? -11.665 3.727 7.758 1.00 91.69 180 THR A O 1
ATOM 1420 N N . ALA A 1 181 ? -9.759 2.545 7.831 1.00 94.00 181 ALA A N 1
ATOM 1421 C CA . ALA A 1 181 ? -9.697 2.511 9.289 1.00 94.00 181 ALA A CA 1
ATOM 1422 C C . ALA A 1 181 ? -9.570 3.908 9.907 1.00 94.00 181 ALA A C 1
ATOM 1424 O O . ALA A 1 181 ? -10.395 4.291 10.738 1.00 94.00 181 ALA A O 1
ATOM 1425 N N . LEU A 1 182 ? -8.578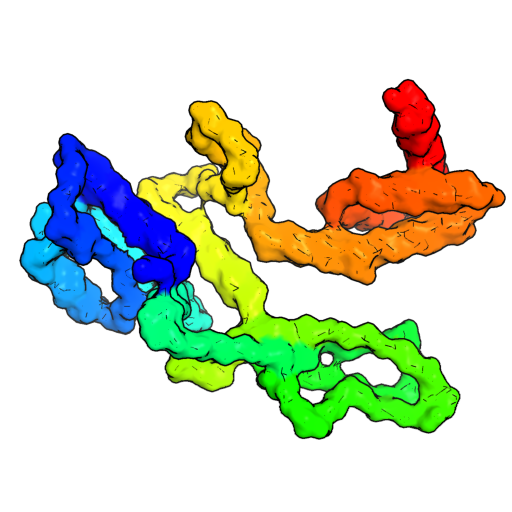 4.693 9.478 1.00 92.69 182 LEU A N 1
ATOM 1426 C CA . LEU A 1 182 ? -8.377 6.047 9.989 1.00 92.69 182 LEU A CA 1
ATOM 1427 C C . LEU A 1 182 ? -9.542 6.982 9.636 1.00 92.69 182 LEU A C 1
ATOM 1429 O O . LEU A 1 182 ? -10.039 7.635 10.554 1.00 92.69 182 LEU A O 1
ATOM 1433 N N . PRO A 1 183 ? -10.069 7.014 8.393 1.00 92.81 183 PRO A N 1
ATOM 1434 C CA . PRO A 1 183 ? -11.271 7.785 8.082 1.00 92.81 183 PRO A CA 1
ATOM 1435 C C . PRO A 1 183 ? -12.475 7.414 8.952 1.00 92.81 183 PRO A C 1
ATOM 1437 O O . PRO A 1 183 ? -13.191 8.301 9.419 1.00 92.81 183 PRO A O 1
ATOM 1440 N N . THR A 1 184 ? -12.666 6.122 9.239 1.00 94.06 184 THR A N 1
ATOM 1441 C CA . THR A 1 184 ? -13.741 5.649 10.123 1.00 94.06 184 THR A CA 1
ATOM 1442 C C . THR A 1 184 ? -13.538 6.117 11.564 1.00 94.06 184 THR A C 1
ATOM 1444 O O . THR A 1 184 ? -14.487 6.606 12.180 1.00 94.06 184 THR A O 1
ATOM 1447 N N . LEU A 1 185 ? -12.318 6.007 12.104 1.00 94.19 185 LEU A N 1
ATOM 1448 C CA . LEU A 1 185 ? -11.990 6.421 13.474 1.00 94.19 185 LEU A CA 1
ATOM 1449 C C . LEU A 1 185 ? -12.062 7.937 13.663 1.00 94.19 185 LEU A C 1
ATOM 1451 O O . LEU A 1 185 ? -12.599 8.389 14.670 1.00 94.19 185 LEU A O 1
ATOM 1455 N N . LEU A 1 186 ? -11.583 8.709 12.689 1.00 91.88 186 LEU A N 1
ATOM 1456 C CA . LEU A 1 186 ? -11.560 10.175 12.710 1.00 91.88 186 LEU A CA 1
ATOM 1457 C C . LEU A 1 186 ? -12.877 10.808 12.235 1.00 91.88 186 LEU A C 1
ATOM 1459 O O . LEU A 1 186 ? -13.036 12.023 12.316 1.00 91.88 186 LEU A O 1
ATOM 1463 N N . LYS A 1 187 ? -13.830 10.002 11.741 1.00 91.19 187 LYS A N 1
ATOM 1464 C CA . LYS A 1 187 ? -15.091 10.468 11.136 1.00 91.19 187 LYS A CA 1
ATOM 1465 C C . LYS A 1 187 ? -14.841 11.489 10.017 1.00 91.19 187 LYS A C 1
ATOM 1467 O O . LYS A 1 187 ? -15.470 12.547 9.957 1.00 91.19 187 LYS A O 1
ATOM 1472 N N . LEU A 1 188 ? -13.910 11.159 9.126 1.00 87.88 188 LEU A N 1
ATOM 1473 C CA . LEU A 1 188 ? -13.628 11.982 7.955 1.00 87.88 188 LEU A CA 1
ATOM 1474 C C . LEU A 1 188 ? -14.820 11.966 6.989 1.00 87.88 188 LEU A C 1
ATOM 1476 O O . LEU A 1 188 ? -15.513 10.959 6.830 1.00 87.88 188 LEU A O 1
ATOM 1480 N N . LYS A 1 189 ? -15.074 13.109 6.353 1.00 84.94 189 LYS A N 1
ATOM 1481 C CA . LYS A 1 189 ? -16.085 13.264 5.302 1.00 84.94 189 LYS A CA 1
ATOM 1482 C C . LYS A 1 189 ? -15.548 12.745 3.961 1.00 84.94 189 LYS A C 1
ATOM 1484 O O . LYS A 1 189 ? -14.334 12.753 3.756 1.00 84.94 189 LYS A O 1
ATOM 1489 N N . PRO A 1 190 ? -16.428 12.377 3.010 1.00 76.44 190 PRO A N 1
ATOM 1490 C CA . PRO A 1 190 ? -16.009 12.077 1.643 1.00 76.44 190 PRO A CA 1
ATOM 1491 C C . PRO A 1 190 ? -15.120 13.191 1.069 1.00 76.44 190 PRO A C 1
ATOM 1493 O O . PRO A 1 190 ? -15.449 14.372 1.189 1.00 76.44 190 PRO A O 1
ATOM 1496 N N . GLY A 1 191 ? -13.984 12.813 0.478 1.00 70.44 191 GLY A N 1
ATOM 1497 C CA . GLY A 1 191 ? -12.990 13.743 -0.073 1.00 70.44 191 GLY A CA 1
ATOM 1498 C C . GLY A 1 191 ? -11.935 14.245 0.922 1.00 70.44 191 GLY A C 1
ATOM 1499 O O . GLY A 1 191 ? -10.974 14.885 0.503 1.00 70.44 191 GLY A O 1
ATOM 1500 N N . GLN A 1 192 ? -12.060 13.943 2.220 1.00 76.38 192 GLN A N 1
ATOM 1501 C CA . GLN A 1 192 ? -10.991 14.180 3.193 1.00 76.38 192 GLN A CA 1
ATOM 1502 C C . GLN A 1 192 ? -10.038 12.981 3.214 1.00 76.38 192 GLN A C 1
ATOM 1504 O O . GLN A 1 192 ? -10.250 12.018 3.948 1.00 76.38 192 GLN A O 1
ATOM 1509 N N . ASN A 1 193 ? -8.989 13.050 2.396 1.00 69.81 193 ASN A N 1
ATOM 1510 C CA . ASN A 1 193 ? -7.973 12.005 2.311 1.00 69.81 193 ASN A CA 1
ATOM 1511 C C . ASN A 1 193 ? -6.800 12.304 3.246 1.00 69.81 193 ASN A C 1
ATOM 1513 O O . ASN A 1 193 ? -6.378 13.453 3.389 1.00 69.81 193 ASN A O 1
ATOM 1517 N N . LEU A 1 194 ? -6.246 11.256 3.851 1.00 73.31 194 LEU A N 1
ATOM 1518 C CA . LEU A 1 194 ? -4.995 11.353 4.595 1.00 73.31 194 LEU A CA 1
ATOM 1519 C C . LEU A 1 194 ? -3.815 11.296 3.609 1.00 73.31 194 LEU A C 1
ATOM 1521 O O . LEU A 1 194 ? -3.835 10.451 2.707 1.00 73.31 194 LEU A O 1
ATOM 1525 N N . PRO A 1 195 ? -2.800 12.172 3.742 1.00 68.25 195 PRO A N 1
ATOM 1526 C CA . PRO A 1 195 ? -1.627 12.141 2.871 1.00 68.25 195 PRO A CA 1
ATOM 1527 C C . PRO A 1 195 ? -0.914 10.788 2.989 1.00 68.25 195 PRO A C 1
ATOM 1529 O O . PRO A 1 195 ? -0.863 10.193 4.066 1.00 68.25 195 PRO A O 1
ATOM 1532 N N . ALA A 1 196 ? -0.380 10.277 1.876 1.00 64.56 196 ALA A N 1
ATOM 1533 C CA . ALA A 1 196 ? 0.203 8.935 1.843 1.00 64.56 196 ALA A CA 1
ATOM 1534 C C . ALA A 1 196 ? 1.608 8.869 2.446 1.00 64.56 196 ALA A C 1
ATOM 1536 O O . ALA A 1 196 ? 2.066 7.789 2.811 1.00 64.56 196 ALA A O 1
ATOM 1537 N N . ALA A 1 197 ? 2.314 9.995 2.516 1.00 65.94 197 ALA A N 1
ATOM 1538 C CA . ALA A 1 197 ? 3.650 10.052 3.077 1.00 65.94 197 ALA A CA 1
ATOM 1539 C C . ALA A 1 197 ? 3.978 11.473 3.531 1.00 65.94 197 ALA A C 1
ATOM 1541 O O . ALA A 1 197 ? 3.672 12.427 2.828 1.00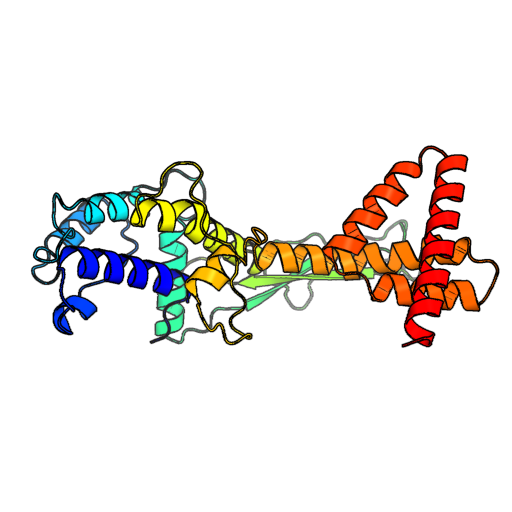 65.94 197 ALA A O 1
ATOM 1542 N N . THR A 1 198 ? 4.682 11.582 4.652 1.00 63.78 198 THR A N 1
ATOM 1543 C CA . THR A 1 198 ? 5.479 12.760 5.003 1.00 63.78 198 THR A CA 1
ATOM 1544 C C . THR A 1 198 ? 6.914 12.274 5.145 1.00 63.78 198 THR A C 1
ATOM 1546 O O . THR A 1 198 ? 7.147 11.259 5.804 1.00 63.78 198 THR A O 1
ATOM 1549 N N . ASP A 1 199 ? 7.870 12.945 4.507 1.00 61.62 199 ASP A N 1
ATOM 1550 C CA . ASP A 1 199 ? 9.278 12.564 4.619 1.00 61.62 199 ASP A CA 1
ATOM 1551 C C . ASP A 1 199 ? 9.800 12.897 6.021 1.00 61.62 199 ASP A C 1
ATOM 1553 O O . ASP A 1 199 ? 9.968 14.062 6.363 1.00 61.62 199 ASP A O 1
ATOM 1557 N N . VAL A 1 200 ? 10.038 11.878 6.843 1.00 60.38 200 VAL A N 1
ATOM 1558 C CA . VAL A 1 200 ? 10.536 12.041 8.218 1.00 60.38 200 VAL A CA 1
ATOM 1559 C C . VAL A 1 200 ? 12.059 12.168 8.303 1.00 60.38 200 VAL A C 1
ATOM 1561 O O . VAL A 1 200 ? 12.580 12.404 9.391 1.00 60.38 200 VAL A O 1
ATOM 1564 N N . GLN A 1 201 ? 12.784 12.000 7.191 1.00 57.88 201 GLN A N 1
ATOM 1565 C CA . GLN A 1 201 ? 14.233 12.230 7.143 1.00 57.88 201 GLN A CA 1
ATOM 1566 C C . GLN A 1 201 ? 14.570 13.722 7.069 1.00 57.88 201 GLN A C 1
ATOM 1568 O O . GLN A 1 201 ? 15.687 14.123 7.395 1.00 57.88 201 GLN A O 1
ATOM 1573 N N . ILE A 1 202 ? 13.594 14.547 6.688 1.00 67.25 202 ILE A N 1
ATOM 1574 C CA . ILE A 1 202 ? 13.700 16.001 6.681 1.00 67.25 202 ILE A CA 1
ATOM 1575 C C . ILE A 1 202 ? 13.093 16.529 7.981 1.00 67.25 202 ILE A C 1
ATOM 1577 O O . ILE A 1 202 ? 11.941 16.251 8.312 1.00 67.25 202 ILE A O 1
ATOM 1581 N N . GLY A 1 203 ? 13.876 17.302 8.735 1.00 66.81 203 GLY A N 1
ATOM 1582 C CA . GLY A 1 203 ? 13.364 18.023 9.894 1.00 66.81 203 GLY A CA 1
ATOM 1583 C C . GLY A 1 203 ? 12.364 19.086 9.445 1.00 66.81 203 GLY A C 1
ATOM 1584 O O . GLY A 1 203 ? 12.745 20.060 8.799 1.00 66.81 203 GLY A O 1
ATOM 1585 N N . HIS A 1 204 ? 11.091 18.909 9.792 1.00 73.25 204 HIS A N 1
ATOM 1586 C CA . HIS A 1 204 ? 10.050 19.886 9.485 1.00 73.25 204 HIS A CA 1
ATOM 1587 C C . HIS A 1 204 ? 9.893 20.867 10.638 1.00 73.25 204 HIS A C 1
ATOM 1589 O O . HIS A 1 204 ? 9.628 20.466 11.769 1.00 73.25 204 HIS A O 1
ATOM 1595 N N . VAL A 1 205 ? 10.023 22.161 10.339 1.00 77.06 205 VAL A N 1
ATOM 1596 C CA . VAL A 1 205 ? 9.746 23.239 11.307 1.00 77.06 205 VAL A CA 1
ATOM 1597 C C . VAL A 1 205 ? 8.267 23.229 11.712 1.00 77.06 205 VAL A C 1
ATOM 1599 O O . VAL A 1 205 ? 7.936 23.499 12.862 1.00 77.06 205 VAL A O 1
ATOM 1602 N N . ASP A 1 206 ? 7.388 22.856 10.780 1.00 78.44 206 ASP A N 1
ATOM 1603 C CA . ASP A 1 206 ? 5.969 22.613 11.023 1.00 78.44 206 ASP A CA 1
ATOM 1604 C C . ASP A 1 206 ? 5.547 21.291 10.366 1.00 78.44 206 ASP A C 1
ATOM 1606 O O . ASP A 1 206 ? 5.307 21.213 9.159 1.00 78.44 206 ASP A O 1
ATOM 1610 N N . SER A 1 207 ? 5.434 20.238 11.176 1.00 68.19 207 SER A N 1
ATOM 1611 C CA . SER A 1 207 ? 5.027 18.905 10.722 1.00 68.19 207 SER A CA 1
ATOM 1612 C C . SER A 1 207 ? 3.605 18.859 10.148 1.00 68.19 207 SER A C 1
ATOM 1614 O O . SER A 1 207 ? 3.315 17.982 9.334 1.00 68.19 207 SER A O 1
ATOM 1616 N N . ARG A 1 208 ? 2.705 19.782 10.535 1.00 68.38 208 ARG A N 1
ATOM 1617 C CA . ARG A 1 208 ? 1.348 19.854 9.959 1.00 68.38 208 ARG A CA 1
ATOM 1618 C C . ARG A 1 208 ? 1.385 20.470 8.572 1.00 68.38 208 ARG A C 1
ATOM 1620 O O . ARG A 1 208 ? 0.784 19.909 7.659 1.00 68.38 208 ARG A O 1
ATOM 1627 N N . ALA A 1 209 ? 2.099 21.582 8.406 1.00 70.25 209 ALA A N 1
ATOM 1628 C CA . ALA A 1 209 ? 2.288 22.192 7.093 1.00 70.25 209 ALA A CA 1
ATOM 1629 C C . ALA A 1 209 ? 3.031 21.240 6.146 1.00 70.25 209 ALA A C 1
ATOM 1631 O O . ALA A 1 209 ? 2.627 21.084 4.997 1.00 70.25 209 ALA A O 1
ATOM 1632 N N . ALA A 1 210 ? 4.047 20.532 6.646 1.00 68.50 210 ALA A N 1
ATOM 1633 C CA . ALA A 1 210 ? 4.760 19.510 5.891 1.00 68.50 210 ALA A CA 1
ATOM 1634 C C . ALA A 1 210 ? 3.852 18.351 5.470 1.00 68.50 210 ALA A C 1
ATOM 1636 O O . ALA A 1 210 ? 3.880 17.960 4.311 1.00 68.50 210 ALA A O 1
ATOM 1637 N N . GLY A 1 211 ? 3.004 17.836 6.367 1.00 67.19 211 GLY A N 1
ATOM 1638 C CA . GLY A 1 211 ? 2.028 16.800 6.017 1.00 67.19 211 GLY A CA 1
ATOM 1639 C C . GLY A 1 211 ? 0.980 17.271 5.003 1.00 67.19 211 GLY A C 1
ATOM 1640 O O . GLY A 1 211 ? 0.606 16.514 4.113 1.00 67.19 211 GLY A O 1
ATOM 1641 N N . ALA A 1 212 ? 0.541 18.530 5.092 1.00 66.06 212 ALA A N 1
ATOM 1642 C CA . ALA A 1 212 ? -0.369 19.125 4.113 1.00 66.06 212 ALA A CA 1
ATOM 1643 C C . ALA A 1 212 ? 0.302 19.342 2.742 1.00 66.06 212 ALA A C 1
ATOM 1645 O O . ALA A 1 212 ? -0.338 19.157 1.708 1.00 66.06 212 ALA A O 1
ATOM 1646 N N . ALA A 1 213 ? 1.586 19.713 2.729 1.00 63.38 213 ALA A N 1
ATOM 1647 C CA . ALA A 1 213 ? 2.374 19.935 1.518 1.00 63.38 213 ALA A CA 1
ATOM 1648 C C . ALA A 1 213 ? 2.870 18.631 0.877 1.00 63.38 213 ALA A C 1
ATOM 1650 O O . ALA A 1 213 ? 3.009 18.560 -0.344 1.00 63.38 213 ALA A O 1
ATOM 1651 N N . ALA A 1 214 ? 3.086 17.580 1.671 1.00 61.50 214 ALA A N 1
ATOM 1652 C CA . ALA A 1 214 ? 3.494 16.251 1.230 1.00 61.50 214 ALA A CA 1
ATOM 1653 C C . ALA A 1 214 ? 2.336 15.475 0.578 1.00 61.50 214 ALA A C 1
ATOM 1655 O O . ALA A 1 214 ? 2.214 14.265 0.738 1.00 61.50 214 ALA A O 1
ATOM 1656 N N . ALA A 1 215 ? 1.503 16.167 -0.205 1.00 55.72 215 ALA A N 1
ATOM 1657 C CA . ALA A 1 215 ? 0.315 15.691 -0.909 1.00 55.72 215 ALA A CA 1
ATOM 1658 C C . ALA A 1 215 ? 0.580 14.583 -1.956 1.00 55.72 215 ALA A C 1
ATOM 1660 O O . ALA A 1 215 ? -0.211 14.379 -2.874 1.00 55.72 215 ALA A O 1
ATOM 1661 N N . GLY A 1 216 ? 1.672 13.828 -1.836 1.00 58.69 216 GLY A N 1
ATOM 1662 C CA . GLY A 1 216 ? 1.827 12.549 -2.497 1.00 58.69 216 GLY A CA 1
ATOM 1663 C C . GLY A 1 216 ? 0.732 11.589 -2.033 1.00 58.69 216 GLY A C 1
ATOM 1664 O O . GLY A 1 216 ? 0.524 11.369 -0.840 1.00 58.69 216 GLY A O 1
ATOM 1665 N N . HIS A 1 217 ? 0.008 11.017 -2.991 1.00 63.62 217 HIS A N 1
ATOM 1666 C CA . HIS A 1 217 ? -0.966 9.945 -2.749 1.00 63.62 217 HIS A CA 1
ATOM 1667 C C . HIS A 1 217 ? -0.358 8.548 -2.968 1.00 63.62 217 HIS A C 1
ATOM 1669 O O . HIS A 1 217 ? -0.940 7.539 -2.562 1.00 63.62 217 HIS A O 1
ATOM 1675 N N . ALA A 1 218 ? 0.829 8.473 -3.579 1.00 71.75 218 ALA A N 1
ATOM 1676 C CA . ALA A 1 218 ? 1.501 7.211 -3.859 1.00 71.75 218 ALA A CA 1
ATOM 1677 C C . ALA A 1 218 ? 1.978 6.547 -2.557 1.00 71.75 218 ALA A C 1
ATOM 1679 O O . ALA A 1 218 ? 2.771 7.131 -1.815 1.00 71.75 218 ALA A O 1
ATOM 1680 N N . THR A 1 219 ? 1.508 5.324 -2.296 1.00 74.50 219 THR A N 1
ATOM 1681 C CA . THR A 1 219 ? 1.964 4.480 -1.173 1.00 74.50 219 THR A CA 1
ATOM 1682 C C . THR A 1 219 ? 3.434 4.097 -1.338 1.00 74.50 219 THR A C 1
ATOM 1684 O O . THR A 1 219 ? 3.999 4.195 -2.434 1.00 74.50 219 THR A O 1
ATOM 1687 N N . ALA A 1 220 ? 4.068 3.608 -0.269 1.00 75.31 220 ALA A N 1
ATOM 1688 C CA . ALA A 1 220 ? 5.407 3.026 -0.385 1.00 75.31 220 ALA A CA 1
ATOM 1689 C C . ALA A 1 220 ? 5.425 1.826 -1.350 1.00 75.31 220 ALA A C 1
ATOM 1691 O O . ALA A 1 220 ? 6.359 1.681 -2.140 1.00 75.31 220 ALA A O 1
ATOM 1692 N N . ALA A 1 221 ? 4.368 1.011 -1.337 1.00 77.38 221 ALA A N 1
ATOM 1693 C CA . ALA A 1 221 ? 4.211 -0.115 -2.251 1.00 77.38 221 ALA A CA 1
ATOM 1694 C C . ALA A 1 221 ? 4.089 0.322 -3.721 1.00 77.38 221 ALA A C 1
ATOM 1696 O O . ALA A 1 221 ? 4.748 -0.262 -4.584 1.00 77.38 221 ALA A O 1
ATOM 1697 N N . SER A 1 222 ? 3.308 1.370 -4.007 1.00 79.69 222 SER A N 1
ATOM 1698 C CA . SER A 1 222 ? 3.192 1.953 -5.351 1.00 79.69 222 SER A CA 1
ATOM 1699 C C . SER A 1 222 ? 4.546 2.466 -5.831 1.00 79.69 222 SER A C 1
ATOM 1701 O O . SER A 1 222 ? 4.991 2.065 -6.897 1.00 79.69 222 SER A O 1
ATOM 1703 N N . ARG A 1 223 ? 5.267 3.234 -5.001 1.00 80.81 223 ARG A N 1
ATOM 1704 C CA . ARG A 1 223 ? 6.613 3.720 -5.353 1.00 80.81 223 ARG A CA 1
ATOM 1705 C C . ARG A 1 223 ? 7.599 2.583 -5.613 1.00 80.81 223 ARG A C 1
ATOM 1707 O O . ARG A 1 223 ? 8.398 2.669 -6.534 1.00 80.81 223 ARG A O 1
ATOM 1714 N N . ASN A 1 224 ? 7.554 1.510 -4.821 1.00 81.31 224 ASN A N 1
ATOM 1715 C CA . ASN A 1 224 ? 8.415 0.352 -5.061 1.00 81.31 224 ASN A CA 1
ATOM 1716 C C . ASN A 1 224 ? 8.050 -0.377 -6.363 1.00 81.31 224 ASN A C 1
ATOM 1718 O O . ASN A 1 224 ? 8.941 -0.849 -7.061 1.00 81.31 224 ASN A O 1
ATOM 1722 N N . THR A 1 225 ? 6.760 -0.460 -6.691 1.00 82.56 225 THR A N 1
ATOM 1723 C CA . THR A 1 225 ? 6.291 -1.031 -7.963 1.00 82.56 225 THR A CA 1
ATOM 1724 C C . THR A 1 225 ? 6.779 -0.190 -9.137 1.00 82.56 225 THR A C 1
ATOM 1726 O O . THR A 1 225 ? 7.382 -0.737 -10.058 1.00 82.56 225 THR A O 1
ATOM 1729 N N . ASP A 1 226 ? 6.612 1.131 -9.058 1.00 85.88 226 ASP A N 1
ATOM 1730 C CA . ASP A 1 226 ? 7.120 2.071 -10.058 1.00 85.88 226 ASP A CA 1
ATOM 1731 C C . ASP A 1 226 ? 8.633 1.915 -10.219 1.00 85.88 226 ASP A C 1
ATOM 1733 O O . ASP A 1 226 ? 9.113 1.805 -11.340 1.00 85.88 226 ASP A O 1
ATOM 1737 N N . ARG A 1 227 ? 9.388 1.791 -9.122 1.00 86.12 227 ARG A N 1
ATOM 1738 C CA . ARG A 1 227 ? 10.837 1.563 -9.185 1.00 86.12 227 ARG A CA 1
ATOM 1739 C C . ARG A 1 227 ? 11.201 0.261 -9.891 1.00 86.12 227 ARG A C 1
ATOM 1741 O O . ARG A 1 227 ? 12.102 0.248 -10.719 1.00 86.12 227 ARG A O 1
ATOM 1748 N N . LEU A 1 228 ? 10.513 -0.840 -9.583 1.00 84.94 228 LEU A N 1
ATOM 1749 C CA . LEU A 1 228 ? 10.763 -2.128 -10.240 1.00 84.94 228 LEU A CA 1
ATOM 1750 C C . LEU A 1 228 ? 10.499 -2.052 -11.749 1.00 84.94 228 LEU A C 1
ATOM 1752 O O . LEU A 1 228 ? 11.281 -2.585 -12.532 1.00 84.94 228 LEU A O 1
ATOM 1756 N N . VAL A 1 229 ? 9.430 -1.366 -12.160 1.00 87.12 229 VAL A N 1
ATOM 1757 C CA . VAL A 1 229 ? 9.105 -1.150 -13.578 1.00 87.12 229 VAL A CA 1
ATOM 1758 C C . VAL A 1 229 ? 10.119 -0.212 -14.238 1.00 87.12 229 VAL A C 1
ATOM 1760 O O . VAL A 1 229 ? 10.604 -0.504 -15.333 1.00 87.12 229 VAL A O 1
ATOM 1763 N N . ALA A 1 230 ? 10.462 0.891 -13.572 1.00 90.69 230 ALA A N 1
ATOM 1764 C CA . ALA A 1 230 ? 11.415 1.881 -14.053 1.00 90.69 230 ALA A CA 1
ATOM 1765 C C . ALA A 1 230 ? 12.790 1.252 -14.300 1.00 90.69 230 ALA A C 1
ATOM 1767 O O . ALA A 1 230 ? 13.306 1.339 -15.411 1.00 90.69 230 ALA A O 1
ATOM 1768 N N . GLU A 1 231 ? 13.347 0.569 -13.302 1.00 89.50 231 GLU A N 1
ATOM 1769 C CA . GLU A 1 231 ? 14.692 -0.008 -13.364 1.00 89.50 231 GLU A CA 1
ATOM 1770 C C . GLU A 1 231 ? 14.749 -1.302 -14.179 1.00 89.50 231 GLU A C 1
ATOM 1772 O O . GLU A 1 231 ? 15.670 -1.499 -14.969 1.00 89.50 231 GLU A O 1
ATOM 1777 N N . GLY A 1 232 ? 13.766 -2.189 -14.006 1.00 82.81 232 GLY A N 1
ATOM 1778 C CA . GLY A 1 232 ? 13.794 -3.522 -14.608 1.00 82.81 232 GLY A CA 1
ATOM 1779 C C . GLY A 1 232 ? 13.384 -3.553 -16.077 1.00 82.81 232 GLY A C 1
ATOM 1780 O O . GLY A 1 232 ? 13.832 -4.424 -16.814 1.00 82.81 232 GLY A O 1
ATOM 1781 N N . VAL A 1 233 ? 12.534 -2.619 -16.517 1.00 87.50 233 VAL A N 1
ATOM 1782 C CA . VAL A 1 233 ? 11.933 -2.667 -17.860 1.00 87.50 233 VAL A CA 1
ATOM 1783 C C . VAL A 1 233 ? 12.162 -1.369 -18.614 1.00 87.50 233 VAL A C 1
ATOM 1785 O O . VAL A 1 233 ? 12.699 -1.377 -19.724 1.00 87.50 233 VAL A O 1
ATOM 1788 N N . VAL A 1 234 ? 11.758 -0.243 -18.027 1.00 93.12 234 VAL A N 1
ATOM 1789 C CA . VAL A 1 234 ? 11.640 1.012 -18.769 1.00 93.12 234 VAL A CA 1
ATOM 1790 C C . VAL A 1 234 ? 13.001 1.615 -19.087 1.00 93.12 234 VAL A C 1
ATOM 1792 O O . VAL A 1 234 ? 13.270 1.872 -20.255 1.00 93.12 234 VAL A O 1
ATOM 1795 N N . ARG A 1 235 ? 13.881 1.836 -18.103 1.00 95.00 235 ARG A N 1
ATOM 1796 C CA . ARG A 1 235 ? 15.199 2.448 -18.345 1.00 95.00 235 ARG A CA 1
ATOM 1797 C C . ARG A 1 235 ? 16.040 1.634 -19.334 1.00 95.00 235 ARG A C 1
ATOM 1799 O O . ARG A 1 235 ? 16.557 2.258 -20.263 1.00 95.00 235 ARG A O 1
ATOM 1806 N N . PRO A 1 236 ? 16.185 0.296 -19.207 1.00 93.19 236 PRO A N 1
ATOM 1807 C CA . PRO A 1 236 ? 16.918 -0.502 -20.190 1.00 93.19 236 PRO A CA 1
ATOM 1808 C C . PRO A 1 236 ? 16.330 -0.364 -21.599 1.00 93.19 236 PRO A C 1
ATOM 1810 O O . PRO A 1 236 ? 17.041 0.044 -22.517 1.00 93.19 236 PRO A O 1
ATOM 1813 N N . SER A 1 237 ? 15.017 -0.576 -21.744 1.00 93.19 237 SER A N 1
ATOM 1814 C CA . SER A 1 237 ? 14.331 -0.497 -23.042 1.00 93.19 237 SER A CA 1
ATOM 1815 C C . SER A 1 237 ? 14.438 0.894 -23.665 1.00 93.19 237 SER A C 1
ATOM 1817 O O . SER A 1 237 ? 14.673 1.035 -24.864 1.00 93.19 237 SER A O 1
ATOM 1819 N N . PHE A 1 238 ? 14.312 1.943 -22.849 1.00 96.25 238 PHE A N 1
ATOM 1820 C CA . PHE A 1 238 ? 14.362 3.320 -23.318 1.00 96.25 238 PHE A CA 1
ATOM 1821 C C . PHE A 1 238 ? 15.763 3.701 -23.799 1.00 96.25 238 PHE A C 1
ATOM 1823 O O . PHE A 1 238 ? 15.907 4.294 -24.871 1.00 96.25 238 PHE A O 1
ATOM 1830 N N . LYS A 1 239 ? 16.803 3.306 -23.053 1.00 95.75 239 LYS A N 1
ATOM 1831 C CA . LYS A 1 239 ? 18.200 3.493 -23.462 1.00 95.75 239 LYS A CA 1
ATOM 1832 C C . LYS A 1 239 ? 18.500 2.748 -24.757 1.00 95.75 239 LYS A C 1
ATOM 1834 O O . LYS A 1 239 ? 19.061 3.347 -25.672 1.00 95.75 239 LYS A O 1
ATOM 1839 N N . ASP A 1 240 ? 18.094 1.487 -24.868 1.00 94.56 240 ASP A N 1
ATOM 1840 C CA . ASP A 1 240 ? 18.353 0.680 -26.062 1.00 94.56 240 ASP A CA 1
ATOM 1841 C C . ASP A 1 240 ? 17.656 1.236 -27.305 1.00 94.56 240 ASP A C 1
ATOM 1843 O O . ASP A 1 240 ? 18.258 1.315 -28.380 1.00 94.56 240 ASP A O 1
ATOM 1847 N N . GLU A 1 241 ? 16.411 1.682 -27.166 1.00 94.31 241 GLU A N 1
ATOM 1848 C CA . GLU A 1 241 ? 15.630 2.183 -28.292 1.00 94.31 241 GLU A CA 1
ATOM 1849 C C . GLU A 1 241 ? 16.128 3.544 -28.801 1.00 94.31 241 GLU A C 1
ATOM 1851 O O . GLU A 1 241 ? 16.176 3.784 -30.016 1.00 94.31 241 GLU A O 1
ATOM 1856 N N . LEU A 1 242 ? 16.567 4.426 -27.895 1.00 95.31 242 LEU A N 1
ATOM 1857 C CA . LEU A 1 242 ? 17.221 5.682 -28.270 1.00 95.31 242 LEU A CA 1
ATOM 1858 C C . LEU A 1 242 ? 18.617 5.431 -28.851 1.00 95.31 242 LEU A C 1
ATOM 1860 O O . LEU A 1 242 ? 18.949 6.000 -29.893 1.00 95.31 242 LEU A O 1
ATOM 1864 N N . ARG A 1 243 ? 19.403 4.524 -28.254 1.00 96.00 243 ARG A N 1
ATOM 1865 C CA . ARG A 1 243 ? 20.755 4.168 -28.715 1.00 96.00 243 ARG A CA 1
ATOM 1866 C C . ARG A 1 243 ? 20.770 3.731 -30.177 1.00 96.00 243 ARG A C 1
ATOM 1868 O O . ARG A 1 243 ? 21.668 4.137 -30.908 1.00 96.00 243 ARG A O 1
ATOM 1875 N N . ARG A 1 244 ? 19.775 2.956 -30.625 1.00 94.38 244 ARG A N 1
ATOM 1876 C CA . ARG A 1 244 ? 19.638 2.517 -32.032 1.00 94.38 244 ARG A CA 1
ATOM 1877 C C . ARG A 1 244 ? 19.492 3.674 -33.030 1.00 94.38 244 ARG A C 1
ATOM 1879 O O . ARG A 1 244 ? 19.672 3.464 -34.226 1.00 94.38 244 ARG A O 1
ATOM 1886 N N . ARG A 1 245 ? 19.140 4.876 -32.561 1.00 94.44 245 ARG A N 1
ATOM 1887 C CA . ARG A 1 245 ? 18.887 6.073 -33.384 1.00 94.44 245 ARG A CA 1
ATOM 1888 C C . ARG A 1 245 ? 19.915 7.183 -33.188 1.00 94.44 245 ARG A C 1
ATOM 1890 O O . ARG A 1 245 ? 19.924 8.127 -33.980 1.00 94.44 245 ARG A O 1
ATOM 1897 N N . CYS A 1 246 ? 20.773 7.074 -32.178 1.00 96.00 246 CYS A N 1
ATOM 1898 C CA . CYS A 1 246 ? 21.915 7.961 -32.008 1.00 96.00 246 CYS A CA 1
ATOM 1899 C C . CYS A 1 246 ? 22.902 7.793 -33.172 1.00 96.00 246 CYS A C 1
ATOM 1901 O O . CYS A 1 246 ? 23.153 6.689 -33.654 1.00 96.00 246 CYS A O 1
ATOM 1903 N N . ARG A 1 247 ? 23.477 8.907 -33.619 1.00 96.25 247 ARG A N 1
ATOM 1904 C CA . ARG A 1 247 ? 24.460 8.978 -34.709 1.00 96.25 247 ARG A CA 1
ATOM 1905 C C . ARG A 1 247 ? 25.889 9.065 -34.196 1.00 96.25 247 ARG A C 1
ATOM 1907 O O . ARG A 1 247 ? 26.818 8.764 -34.939 1.00 96.25 247 ARG A O 1
ATOM 1914 N N . THR A 1 248 ? 26.072 9.503 -32.952 1.00 96.25 248 THR A N 1
ATOM 1915 C CA . THR A 1 248 ? 27.393 9.697 -32.347 1.00 96.25 248 THR A CA 1
ATOM 1916 C C . THR A 1 248 ? 27.483 9.038 -30.976 1.00 96.25 248 THR A C 1
ATOM 1918 O O . THR A 1 248 ? 26.481 8.842 -30.290 1.00 96.25 248 THR A O 1
ATOM 1921 N N . THR A 1 249 ? 28.701 8.720 -30.543 1.00 94.19 249 THR A N 1
ATOM 1922 C CA . THR A 1 249 ? 28.979 8.211 -29.191 1.00 94.19 249 THR A CA 1
ATOM 1923 C C . THR A 1 249 ? 28.629 9.222 -28.101 1.00 94.19 249 THR A C 1
ATOM 1925 O O . THR A 1 249 ? 28.182 8.816 -27.034 1.00 94.19 249 THR A O 1
ATOM 1928 N N . SER A 1 250 ? 28.771 10.523 -28.376 1.00 94.75 250 SER A N 1
ATOM 1929 C CA . SER A 1 250 ? 28.338 11.583 -27.457 1.00 94.75 250 SER A CA 1
ATOM 1930 C C . SER A 1 250 ? 26.819 11.574 -27.271 1.00 94.75 250 SER A C 1
ATOM 1932 O O . SER A 1 250 ? 26.361 11.595 -26.138 1.00 94.75 250 SER A O 1
ATOM 1934 N N . GLU A 1 251 ? 26.029 11.418 -28.340 1.00 96.31 251 GLU A N 1
ATOM 1935 C CA . GLU A 1 251 ? 24.568 11.283 -28.216 1.00 96.31 251 GLU A CA 1
ATOM 1936 C C . GLU A 1 251 ? 24.165 10.039 -27.407 1.00 96.31 251 GLU A C 1
ATOM 1938 O O . GLU A 1 251 ? 23.212 10.089 -26.629 1.00 96.31 251 GLU A O 1
ATOM 1943 N N . VAL A 1 252 ? 24.888 8.922 -27.555 1.00 96.06 252 VAL A N 1
ATOM 1944 C CA . VAL A 1 252 ? 24.656 7.705 -26.753 1.00 96.06 252 VAL A CA 1
ATOM 1945 C C . VAL A 1 252 ? 24.932 7.958 -25.268 1.00 96.06 252 VAL A C 1
ATOM 1947 O O . VAL A 1 252 ? 24.114 7.581 -24.433 1.00 96.06 252 VAL A O 1
ATOM 1950 N N . ALA A 1 253 ? 26.046 8.613 -24.931 1.00 96.25 253 ALA A N 1
ATOM 1951 C CA . ALA A 1 253 ? 26.373 8.946 -23.544 1.00 96.25 253 ALA A CA 1
ATOM 1952 C C . ALA A 1 253 ? 25.352 9.926 -22.940 1.00 96.25 253 ALA A C 1
ATOM 1954 O O . ALA A 1 253 ? 24.797 9.646 -21.877 1.00 96.25 253 ALA A O 1
ATOM 1955 N N . ALA A 1 254 ? 25.024 10.997 -23.669 1.00 95.94 254 ALA A N 1
ATOM 1956 C CA . ALA A 1 254 ? 24.055 12.008 -23.259 1.00 95.94 254 ALA A CA 1
ATOM 1957 C C . ALA A 1 254 ? 22.674 11.401 -22.986 1.00 95.94 254 ALA A C 1
ATOM 1959 O O . ALA A 1 254 ? 22.049 11.684 -21.967 1.00 95.94 254 ALA A O 1
ATOM 1960 N N . THR A 1 255 ? 22.186 10.546 -23.892 1.00 96.88 255 THR A N 1
ATOM 1961 C CA . THR A 1 255 ? 20.879 9.884 -23.739 1.00 96.88 255 THR A CA 1
ATOM 1962 C C . THR A 1 255 ? 20.856 8.906 -22.581 1.00 96.88 255 THR A C 1
ATOM 1964 O O . THR A 1 255 ? 19.877 8.904 -21.839 1.00 96.88 255 THR A O 1
ATOM 1967 N N . ALA A 1 256 ? 21.915 8.118 -22.380 1.00 96.75 256 ALA A N 1
ATOM 1968 C CA . ALA A 1 256 ? 22.012 7.233 -21.227 1.00 96.75 256 ALA A CA 1
ATOM 1969 C C . ALA A 1 256 ? 21.988 8.030 -19.914 1.00 96.75 256 ALA A C 1
ATOM 1971 O O . ALA A 1 256 ? 21.124 7.777 -19.079 1.00 96.75 256 ALA A O 1
ATOM 1972 N N . ALA A 1 257 ? 22.858 9.034 -19.766 1.00 95.44 257 ALA A N 1
ATOM 1973 C CA . ALA A 1 257 ? 22.935 9.863 -18.562 1.00 95.44 257 ALA A CA 1
ATOM 1974 C C . ALA A 1 257 ? 21.626 10.620 -18.283 1.00 95.44 257 ALA A C 1
ATOM 1976 O O . ALA A 1 257 ? 21.162 10.667 -17.146 1.00 95.44 257 ALA A O 1
ATOM 1977 N N . TRP A 1 258 ? 20.988 11.149 -19.328 1.00 97.12 258 TRP A N 1
ATOM 1978 C CA . TRP A 1 258 ? 19.698 11.820 -19.212 1.00 97.12 258 TRP A CA 1
ATOM 1979 C C . TRP A 1 258 ? 18.570 10.871 -18.812 1.00 97.12 258 TRP A C 1
ATOM 1981 O O . TRP A 1 258 ? 17.723 11.244 -18.008 1.00 97.12 258 TRP A O 1
ATOM 1991 N N . VAL A 1 259 ? 18.525 9.647 -19.354 1.00 96.44 259 VAL A N 1
ATOM 1992 C CA . VAL A 1 259 ? 17.535 8.656 -18.909 1.00 96.44 259 VAL A CA 1
ATOM 1993 C C . VAL A 1 259 ? 17.770 8.308 -17.441 1.00 96.44 259 VAL A C 1
ATOM 1995 O O . VAL A 1 259 ? 16.794 8.253 -16.703 1.00 96.44 259 VAL A O 1
ATOM 1998 N N . GLU A 1 260 ? 19.017 8.132 -16.998 1.00 95.19 260 GLU A N 1
ATOM 1999 C CA . GLU A 1 260 ? 19.349 7.866 -15.586 1.00 95.19 260 GLU A CA 1
ATOM 2000 C C . GLU A 1 260 ? 18.973 9.019 -14.647 1.00 95.19 260 GLU A C 1
ATOM 2002 O O . GLU A 1 260 ? 18.560 8.779 -13.516 1.00 95.19 260 GLU A O 1
ATOM 2007 N N . SER A 1 261 ? 19.044 10.271 -15.106 1.00 94.50 261 SER A N 1
ATOM 2008 C CA . SER A 1 261 ? 18.732 11.430 -14.261 1.00 94.50 261 SER A CA 1
ATOM 2009 C C . SER A 1 261 ? 17.236 11.620 -13.983 1.00 94.50 261 SER A C 1
ATOM 2011 O O . SER A 1 261 ? 16.869 12.441 -13.145 1.00 94.50 261 SER A O 1
ATOM 2013 N N . LEU A 1 262 ? 16.352 10.944 -14.723 1.00 93.44 262 LEU A N 1
ATOM 2014 C CA . LEU A 1 262 ? 14.902 11.057 -14.536 1.00 93.44 262 LEU A CA 1
ATOM 2015 C C . LEU A 1 262 ? 14.453 10.291 -13.292 1.00 93.44 262 LEU A C 1
ATOM 2017 O O . LEU A 1 262 ? 14.931 9.186 -13.042 1.00 93.44 262 LEU A O 1
ATOM 2021 N N . THR A 1 263 ? 13.458 10.806 -12.570 1.00 90.94 263 THR A N 1
ATOM 2022 C CA . THR A 1 263 ? 12.779 10.019 -11.525 1.00 90.94 263 THR A CA 1
ATOM 2023 C C . THR A 1 263 ? 11.998 8.845 -12.130 1.00 90.94 263 THR A C 1
ATOM 2025 O O . THR A 1 263 ? 11.620 8.883 -13.305 1.00 90.94 263 THR A O 1
ATOM 2028 N N . ASP A 1 264 ? 11.692 7.819 -11.329 1.00 91.44 264 ASP A N 1
ATOM 2029 C CA . ASP A 1 264 ? 10.955 6.623 -11.779 1.00 91.44 264 ASP A CA 1
ATOM 2030 C C . ASP A 1 264 ? 9.621 6.985 -12.458 1.00 91.44 264 ASP A C 1
ATOM 2032 O O . ASP A 1 264 ? 9.318 6.546 -13.568 1.00 91.44 264 ASP A O 1
ATOM 2036 N N . ALA A 1 265 ? 8.853 7.891 -11.848 1.00 87.75 265 ALA A N 1
ATOM 2037 C CA . ALA A 1 265 ? 7.587 8.360 -12.408 1.00 87.75 265 ALA A CA 1
ATOM 2038 C C . ALA A 1 265 ? 7.767 9.163 -13.711 1.00 87.75 265 ALA A C 1
ATOM 2040 O O . ALA A 1 265 ? 6.904 9.144 -14.593 1.00 87.75 265 ALA A O 1
ATOM 2041 N N . GLU A 1 266 ? 8.861 9.914 -13.853 1.00 92.00 266 GLU A N 1
ATOM 2042 C CA . GLU A 1 266 ? 9.146 10.665 -15.075 1.00 92.00 266 GLU A CA 1
ATOM 2043 C C . GLU A 1 266 ? 9.587 9.770 -16.221 1.00 92.00 266 GLU A C 1
ATOM 2045 O O . GLU A 1 266 ? 9.134 9.997 -17.347 1.00 92.00 266 GLU A O 1
ATOM 2050 N N . VAL A 1 267 ? 10.440 8.777 -15.954 1.00 95.25 267 VAL A N 1
ATOM 2051 C CA . VAL A 1 267 ? 10.934 7.876 -16.994 1.00 95.25 267 VAL A CA 1
ATOM 2052 C C . VAL A 1 267 ? 9.810 6.988 -17.523 1.00 95.25 267 VAL A C 1
ATOM 2054 O O . VAL A 1 267 ? 9.639 6.929 -18.740 1.00 95.25 267 VAL A O 1
ATOM 2057 N N . ILE A 1 268 ? 8.964 6.431 -16.643 1.00 93.44 268 ILE A N 1
ATOM 2058 C CA . ILE A 1 268 ? 7.772 5.648 -17.023 1.00 93.44 268 ILE A CA 1
ATOM 2059 C C . ILE A 1 268 ? 6.849 6.484 -17.913 1.00 93.44 268 ILE A C 1
ATOM 2061 O O . ILE A 1 268 ? 6.594 6.141 -19.062 1.00 93.44 268 ILE A O 1
ATOM 2065 N N . ARG A 1 269 ? 6.433 7.666 -17.446 1.00 94.19 269 ARG A N 1
ATOM 2066 C CA . ARG A 1 269 ? 5.523 8.542 -18.201 1.00 94.19 269 ARG A CA 1
ATOM 2067 C C . ARG A 1 269 ? 6.096 9.005 -19.544 1.00 94.19 269 ARG A C 1
ATOM 2069 O O . ARG A 1 269 ? 5.348 9.276 -20.486 1.00 94.19 269 ARG A O 1
ATOM 2076 N N . ARG A 1 270 ? 7.412 9.218 -19.640 1.00 95.12 270 ARG A N 1
ATOM 2077 C CA . ARG A 1 270 ? 8.059 9.597 -20.908 1.00 95.12 270 ARG A CA 1
ATOM 2078 C C . ARG A 1 270 ? 8.136 8.411 -21.862 1.00 95.12 270 A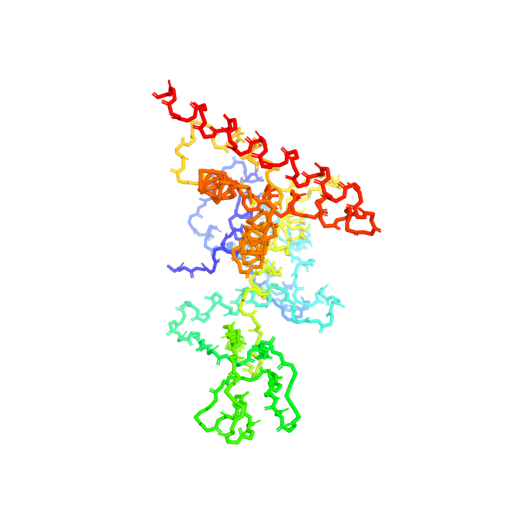RG A C 1
ATOM 2080 O O . ARG A 1 270 ? 7.856 8.608 -23.041 1.00 95.12 270 ARG A O 1
ATOM 2087 N N . TRP A 1 271 ? 8.447 7.225 -21.352 1.00 95.38 271 TRP A N 1
ATOM 2088 C CA . TRP A 1 271 ? 8.434 5.982 -22.111 1.00 95.38 271 TRP A CA 1
ATOM 2089 C C . TRP A 1 271 ? 7.043 5.652 -22.653 1.00 95.38 271 TRP A C 1
ATOM 2091 O O . TRP A 1 271 ? 6.912 5.457 -23.856 1.00 95.38 271 TRP A O 1
ATOM 2101 N N . ASP A 1 272 ? 5.996 5.714 -21.828 1.00 92.81 272 ASP A N 1
ATOM 2102 C CA . ASP A 1 272 ? 4.620 5.428 -22.257 1.00 92.81 272 ASP A CA 1
ATOM 2103 C C . ASP A 1 272 ? 4.185 6.340 -23.409 1.00 92.81 272 ASP A C 1
ATOM 2105 O O . ASP A 1 272 ? 3.659 5.882 -24.424 1.00 92.81 272 ASP A O 1
ATOM 2109 N N . ARG A 1 273 ? 4.471 7.646 -23.300 1.00 92.31 273 ARG A N 1
ATOM 2110 C CA . ARG A 1 273 ? 4.198 8.606 -24.382 1.00 92.31 273 ARG A CA 1
ATOM 2111 C C . ARG A 1 273 ? 5.011 8.316 -25.638 1.00 92.31 273 ARG A C 1
ATOM 2113 O O . ARG A 1 273 ? 4.511 8.533 -26.735 1.00 92.31 273 ARG A O 1
ATOM 2120 N N . PHE A 1 274 ? 6.254 7.869 -25.488 1.00 92.88 274 PHE A N 1
ATOM 2121 C CA . PHE A 1 274 ? 7.114 7.528 -26.614 1.00 92.88 274 PHE A CA 1
ATOM 2122 C C . PHE A 1 274 ? 6.619 6.262 -27.328 1.00 92.88 274 PHE A C 1
ATOM 2124 O O . PHE A 1 274 ? 6.390 6.297 -28.535 1.00 92.88 274 PHE A O 1
ATOM 2131 N N . VAL A 1 275 ? 6.351 5.178 -26.598 1.00 91.62 275 VAL A N 1
ATOM 2132 C CA . VAL A 1 275 ? 5.842 3.915 -27.158 1.00 91.62 275 VAL A CA 1
ATOM 2133 C C . VAL A 1 275 ? 4.449 4.076 -27.763 1.00 91.62 275 VAL A C 1
ATOM 2135 O O . VAL A 1 275 ? 4.168 3.463 -28.788 1.00 91.62 275 VAL A O 1
ATOM 2138 N N . ALA A 1 276 ? 3.603 4.961 -27.230 1.00 90.56 276 ALA A N 1
ATOM 2139 C CA . ALA A 1 276 ? 2.306 5.272 -27.834 1.00 90.56 276 ALA A CA 1
ATOM 2140 C C . ALA A 1 276 ? 2.412 5.810 -29.277 1.00 90.56 276 ALA A C 1
ATOM 2142 O O . ALA A 1 276 ? 1.448 5.720 -30.034 1.00 90.56 276 ALA A O 1
ATOM 2143 N N . THR A 1 277 ? 3.575 6.334 -29.686 1.00 91.38 277 THR A N 1
ATOM 2144 C CA . THR A 1 277 ? 3.818 6.767 -31.073 1.00 91.38 277 THR A CA 1
ATOM 2145 C C . THR A 1 277 ? 4.240 5.631 -32.010 1.00 91.38 277 THR A C 1
ATOM 2147 O O . THR A 1 277 ? 4.284 5.843 -33.217 1.00 91.38 277 THR A O 1
ATOM 2150 N N . ALA A 1 278 ? 4.511 4.423 -31.495 1.00 88.19 278 ALA A N 1
ATOM 2151 C CA . ALA A 1 278 ? 5.024 3.285 -32.268 1.00 88.19 278 ALA A CA 1
ATOM 2152 C C . ALA A 1 278 ? 4.179 2.871 -33.489 1.00 88.19 278 ALA A C 1
ATOM 2154 O O . ALA A 1 278 ? 4.782 2.463 -34.483 1.00 88.19 278 ALA A O 1
ATOM 2155 N N . PRO A 1 279 ? 2.833 2.987 -33.487 1.00 92.44 279 PRO A N 1
ATOM 2156 C CA . PRO A 1 279 ? 2.032 2.675 -34.672 1.00 92.44 279 PRO A CA 1
ATOM 2157 C C . PRO A 1 279 ? 2.337 3.561 -35.892 1.00 92.44 279 PRO A C 1
ATOM 2159 O O . PRO A 1 279 ? 2.083 3.142 -37.019 1.00 92.44 279 PRO A O 1
ATOM 2162 N N . ASP A 1 280 ? 2.888 4.764 -35.691 1.00 93.56 280 ASP A N 1
ATOM 2163 C CA . ASP A 1 280 ? 3.307 5.674 -36.760 1.00 93.56 280 ASP A CA 1
ATOM 2164 C C . ASP A 1 280 ? 4.836 5.795 -36.774 1.00 93.56 280 ASP A C 1
ATOM 2166 O O . ASP A 1 280 ? 5.442 6.521 -35.985 1.00 93.56 280 ASP A O 1
ATOM 2170 N N . ALA A 1 281 ? 5.473 5.104 -37.721 1.00 91.38 281 ALA A N 1
ATOM 2171 C CA . ALA A 1 281 ? 6.928 5.079 -37.857 1.00 91.38 281 ALA A CA 1
ATOM 2172 C C . ALA A 1 281 ? 7.553 6.478 -38.034 1.00 91.38 281 ALA A C 1
ATOM 2174 O O . ALA A 1 281 ? 8.674 6.717 -37.573 1.00 91.38 281 ALA A O 1
ATOM 2175 N N . THR A 1 282 ? 6.841 7.410 -38.677 1.00 92.38 282 THR A N 1
ATOM 2176 C CA . THR A 1 282 ? 7.333 8.776 -38.887 1.00 92.38 282 THR A CA 1
ATOM 2177 C C . THR A 1 282 ? 7.290 9.558 -37.581 1.00 92.38 282 THR A C 1
ATOM 2179 O O . THR A 1 282 ? 8.296 10.158 -37.189 1.00 92.38 282 THR A O 1
ATOM 2182 N N . LEU A 1 283 ? 6.153 9.516 -36.880 1.00 89.69 283 LEU A N 1
ATOM 2183 C CA . LEU A 1 283 ? 5.991 10.170 -35.583 1.00 89.69 283 LEU A CA 1
ATOM 2184 C C . LEU A 1 283 ? 6.962 9.594 -34.546 1.00 89.69 283 LEU A C 1
ATOM 2186 O O . LEU A 1 283 ? 7.596 10.348 -33.808 1.00 89.69 283 LEU A O 1
ATOM 2190 N N . TYR A 1 284 ? 7.151 8.276 -34.551 1.00 90.56 284 TYR A N 1
ATOM 2191 C CA . TYR A 1 284 ? 8.082 7.579 -33.673 1.00 90.56 284 TYR A CA 1
ATOM 2192 C C . TYR A 1 284 ? 9.533 8.031 -33.878 1.00 90.56 284 TYR A C 1
ATOM 2194 O O . TYR A 1 284 ? 10.238 8.371 -32.924 1.00 90.56 284 TYR A O 1
ATOM 2202 N N .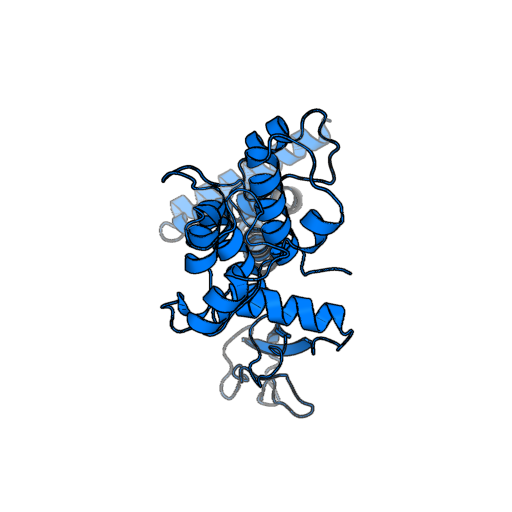 ALA A 1 285 ? 9.989 8.106 -35.134 1.00 90.94 285 ALA A N 1
ATOM 2203 C CA . ALA A 1 285 ? 11.328 8.594 -35.461 1.00 90.94 285 ALA A CA 1
ATOM 2204 C C . ALA A 1 285 ? 11.521 10.072 -35.074 1.00 90.94 285 ALA A C 1
ATOM 2206 O O . ALA A 1 285 ? 12.577 10.449 -34.555 1.00 90.94 285 ALA A O 1
ATOM 2207 N N . GLN A 1 286 ? 10.499 10.909 -35.282 1.00 91.12 286 GLN A N 1
ATOM 2208 C CA . GLN A 1 286 ? 10.524 12.312 -34.862 1.00 91.12 286 GLN A CA 1
ATOM 2209 C C . GLN A 1 286 ? 10.599 12.449 -33.338 1.00 91.12 286 GLN A C 1
ATOM 2211 O O . GLN A 1 286 ? 11.421 13.228 -32.846 1.00 91.12 286 GLN A O 1
ATOM 2216 N N . ALA A 1 287 ? 9.796 11.678 -32.600 1.00 91.56 287 ALA A N 1
ATOM 2217 C CA . ALA A 1 287 ? 9.791 11.657 -31.142 1.00 91.56 287 ALA A CA 1
ATOM 2218 C C . ALA A 1 287 ? 11.161 11.234 -30.594 1.00 91.56 287 ALA A C 1
ATOM 2220 O O . ALA A 1 287 ? 11.739 11.952 -29.777 1.00 91.56 287 ALA A O 1
ATOM 2221 N N . ALA A 1 288 ? 11.748 10.154 -31.118 1.00 94.00 288 ALA A N 1
ATOM 2222 C CA . ALA A 1 288 ? 13.096 9.726 -30.742 1.00 94.00 288 ALA A CA 1
ATOM 2223 C C . ALA A 1 288 ? 14.133 10.838 -30.981 1.00 94.00 288 ALA A C 1
ATOM 2225 O O . ALA A 1 288 ? 14.911 11.172 -30.088 1.00 94.00 288 ALA A O 1
ATOM 2226 N N . GLY A 1 289 ? 14.100 11.485 -32.152 1.00 92.31 289 GLY A N 1
ATOM 2227 C CA . GLY A 1 289 ? 15.005 12.593 -32.465 1.00 92.31 289 GLY A CA 1
ATOM 2228 C C . GLY A 1 289 ? 14.834 13.805 -31.539 1.00 92.31 289 GLY A C 1
ATOM 2229 O O . GLY A 1 289 ? 15.814 14.474 -31.212 1.00 92.31 289 GLY A O 1
ATOM 2230 N N . GLN A 1 290 ? 13.608 14.103 -31.097 1.00 94.00 290 GLN A N 1
ATOM 2231 C CA . GLN A 1 290 ? 13.353 15.160 -30.112 1.00 94.00 290 GLN A CA 1
ATOM 2232 C C . GLN A 1 290 ? 13.933 14.813 -28.737 1.00 94.00 290 GLN A C 1
ATOM 2234 O O . GLN A 1 290 ? 14.528 15.685 -28.103 1.00 94.00 290 GLN A O 1
ATOM 2239 N N . LEU A 1 291 ? 13.799 13.559 -28.298 1.00 94.56 291 LEU A N 1
ATOM 2240 C CA . LEU A 1 291 ? 14.321 13.086 -27.013 1.00 94.56 291 LEU A CA 1
ATOM 2241 C C . LEU A 1 291 ? 15.857 13.086 -26.999 1.00 94.56 291 LEU A C 1
ATOM 2243 O O . LEU A 1 291 ? 16.444 13.599 -26.052 1.00 94.56 291 LEU A O 1
ATOM 2247 N N . ILE A 1 292 ? 16.507 12.646 -28.083 1.00 96.38 292 ILE A N 1
ATOM 2248 C CA . ILE A 1 292 ? 17.974 12.713 -28.227 1.00 96.38 292 ILE A CA 1
ATOM 2249 C C . ILE A 1 292 ? 18.461 14.168 -28.126 1.00 96.38 292 ILE A C 1
ATOM 2251 O O . ILE A 1 292 ? 19.364 14.476 -27.351 1.00 96.38 292 ILE A O 1
ATOM 2255 N N . ARG A 1 293 ? 17.815 15.107 -28.836 1.00 95.81 293 ARG A N 1
ATOM 2256 C CA . ARG A 1 293 ? 18.152 16.541 -28.734 1.00 95.81 293 ARG A CA 1
ATOM 2257 C C . ARG A 1 293 ? 17.887 17.122 -27.345 1.00 95.81 293 ARG A C 1
ATOM 2259 O O . ARG A 1 293 ? 18.546 18.081 -26.949 1.00 95.81 293 ARG A O 1
ATOM 2266 N N . ALA A 1 294 ? 16.890 16.617 -26.623 1.00 93.31 294 ALA A N 1
ATOM 2267 C CA . ALA A 1 294 ? 16.638 17.028 -25.247 1.00 93.31 294 ALA A CA 1
ATOM 2268 C C . ALA A 1 294 ? 17.760 16.550 -24.316 1.00 93.31 294 ALA A C 1
ATOM 2270 O O . ALA A 1 294 ? 18.253 17.357 -23.535 1.00 93.31 294 ALA A O 1
ATOM 2271 N N . ALA A 1 295 ? 18.203 15.300 -24.463 1.00 94.25 295 ALA A N 1
ATOM 2272 C CA . ALA A 1 295 ? 19.298 14.730 -23.686 1.00 94.25 295 ALA A CA 1
ATOM 2273 C C . ALA A 1 295 ? 20.623 15.482 -23.891 1.00 94.25 295 ALA A C 1
ATOM 2275 O O . ALA A 1 295 ? 21.254 15.883 -22.920 1.00 94.25 295 ALA A O 1
ATOM 2276 N N . VAL A 1 296 ? 20.995 15.773 -25.143 1.00 95.00 296 VAL A N 1
ATOM 2277 C CA . VAL A 1 296 ? 22.219 16.539 -25.455 1.00 95.00 296 VAL A CA 1
ATOM 2278 C C . VAL A 1 296 ? 22.172 17.953 -24.864 1.00 95.00 296 VAL A C 1
ATOM 2280 O O . VAL A 1 296 ? 23.166 18.446 -24.339 1.00 95.00 296 VAL A O 1
ATOM 2283 N N . ARG A 1 297 ? 21.011 18.622 -24.916 1.00 94.94 297 ARG A N 1
ATOM 2284 C CA . ARG A 1 297 ? 20.855 19.951 -24.299 1.00 94.94 297 ARG A CA 1
ATOM 2285 C C . ARG A 1 297 ? 20.955 19.899 -22.779 1.00 94.94 297 ARG A C 1
ATOM 2287 O O . ARG A 1 297 ? 21.542 20.802 -22.198 1.00 94.94 297 ARG A O 1
ATOM 2294 N N . TRP A 1 298 ? 20.380 18.872 -22.161 1.00 94.44 298 TRP A N 1
ATOM 2295 C CA . TRP A 1 298 ? 20.468 18.660 -20.720 1.00 94.44 298 TRP A CA 1
ATOM 2296 C C . TRP A 1 298 ? 21.920 18.428 -20.277 1.00 94.44 298 TRP A C 1
ATOM 2298 O O . TRP A 1 298 ? 22.375 19.079 -19.343 1.00 94.44 298 TRP A O 1
ATOM 2308 N N . GLU A 1 299 ? 22.681 17.599 -20.995 1.00 93.50 299 GLU A N 1
ATOM 2309 C CA . GLU A 1 299 ? 24.100 17.356 -20.694 1.00 93.50 299 GLU A CA 1
ATOM 2310 C C . GLU A 1 299 ? 24.937 18.643 -20.810 1.00 93.50 299 GLU A C 1
ATOM 2312 O O . GLU A 1 299 ? 25.731 18.954 -19.925 1.00 93.50 299 GLU A O 1
ATOM 2317 N N . ALA A 1 300 ? 24.702 19.452 -21.851 1.00 90.81 300 ALA A N 1
ATOM 2318 C CA . ALA A 1 300 ? 25.381 20.739 -22.018 1.00 90.81 300 ALA A CA 1
ATOM 2319 C C . ALA A 1 300 ? 25.078 21.738 -20.883 1.00 90.81 300 ALA A C 1
ATOM 2321 O O . ALA A 1 300 ? 25.942 22.536 -20.516 1.00 90.81 300 ALA A O 1
ATOM 2322 N N . GLN A 1 301 ? 23.864 21.697 -20.321 1.00 92.00 301 GLN A N 1
ATOM 2323 C CA . GLN A 1 301 ? 23.488 22.511 -19.160 1.00 92.00 301 GLN A CA 1
ATOM 2324 C C . GLN A 1 301 ? 24.224 22.053 -17.900 1.00 92.00 301 GLN A C 1
ATOM 2326 O O . GLN A 1 301 ? 24.785 22.889 -17.205 1.00 92.00 301 GLN A O 1
ATOM 2331 N N . GLN A 1 302 ? 24.294 20.742 -17.655 1.00 89.75 302 GLN A N 1
ATOM 2332 C CA . GLN A 1 302 ? 25.016 20.181 -16.507 1.00 89.75 302 GLN A CA 1
ATOM 2333 C C . GLN A 1 302 ? 26.527 20.444 -16.557 1.00 89.75 302 GLN A C 1
ATOM 2335 O O . GLN A 1 302 ? 27.156 20.578 -15.519 1.00 89.75 302 GLN A O 1
ATOM 2340 N N . ALA A 1 303 ? 27.120 20.552 -17.749 1.00 85.00 303 ALA A N 1
ATOM 2341 C CA . ALA A 1 303 ? 28.538 20.889 -17.904 1.00 85.00 303 ALA A CA 1
ATOM 2342 C C . ALA A 1 303 ? 28.861 22.383 -17.675 1.00 85.00 303 ALA A C 1
ATOM 2344 O O . ALA A 1 303 ? 30.034 22.753 -17.653 1.00 85.00 303 ALA A O 1
ATOM 2345 N N . SER A 1 304 ? 27.839 23.241 -17.578 1.00 82.31 304 SER A N 1
ATOM 2346 C CA . SER A 1 304 ? 27.984 24.695 -17.404 1.00 82.31 304 SER A CA 1
ATOM 2347 C C . SER A 1 304 ? 27.785 25.161 -15.953 1.00 82.31 304 SER A C 1
ATOM 2349 O O . SER A 1 304 ? 27.968 26.348 -15.680 1.00 82.31 304 SER A O 1
ATOM 2351 N N . GLU A 1 305 ? 27.387 24.254 -15.058 1.00 68.25 305 GLU A N 1
ATOM 2352 C CA . GLU A 1 305 ? 27.189 24.461 -13.613 1.00 68.25 305 GLU A CA 1
ATOM 2353 C C . GLU A 1 305 ? 28.405 23.963 -12.818 1.00 68.25 305 GLU A C 1
ATOM 2355 O O . GLU A 1 305 ? 28.760 24.638 -11.823 1.00 68.25 305 GLU A O 1
#

Sequence (305 aa):
MTSSPLRGVLEHTVFAEVEHRANRGLTEAEERAIEVPALGTREQFETWVRDKRRRNLPGLGEDGELTERLRRLQPFAWDGDDAAPLRLLVDHSNVSKHRRPAMVAARLGRVVADFDVAGLALAEPTGQPSQEGDLIADAPLHPRVGLDVWPIISLRRPGTDSWPVLMTELAMLETWVRETALPTLLKLKPGQNLPAATDVQIGHVDSRAAGAAAAGHATAASRNTDRLVAEGVVRPSFKDELRRRCRTTSEVAATAAWVESLTDAEVIRRWDRFVATAPDATLYAQAAGQLIRAAVRWEAQQASE